Protein AF-A0AAU5XCA7-F1 (afdb_monomer_lite)

pLDDT: mean 89.49, std 16.54, range [36.84, 98.88]

Sequence (220 aa):
MSDSDRNVTPPAADDLDGYDDLEGFDADEFLQEWQEADRTAVELLREALPGVAGASAPQEALATASQRVRDRLTDWPYRHLAAAADWGRRLPADDETLWTQAAGALVSMHGESGLGSHEESSLMALQHADWAGAVIGLTRAGVGTRAWPEDLFDLADKCPEIEGSYEPDDREPIEFAFGLMVPIWEALGALDEHRRLTPLGHWGLPRALAWAWDGSLDEE

Foldseek 3Di:
DDDDDPPPDDDDPVVPPPPCPVVPPPPVVVVVVLLVQLVVLLVLLLVLCVVLAVDDAPVVLLVVLQVLLVVACVHPPSVLLCQLLVCPPHADPDSLRRLLSSLQSLLQSPGRSPDPPVLSVLSVVDDSLLLSQLLSQQLVVHFFAAQQLQSSNVSSQPRPSRDDHDDPVNSVSSSVNSVVNQVSCCSSVCADPRSTGHSNVSNRSSQSSSVSSVHGSHDD

Structure (mmCIF, N/CA/C/O backbone):
data_AF-A0AAU5XCA7-F1
#
_entry.id   AF-A0AAU5XCA7-F1
#
loop_
_atom_site.group_PDB
_atom_site.id
_atom_site.type_symbol
_atom_site.label_atom_id
_atom_site.label_alt_id
_atom_site.label_comp_id
_atom_site.label_asym_id
_atom_site.label_entity_id
_atom_site.label_seq_id
_atom_site.pdbx_PDB_ins_code
_atom_site.Cartn_x
_atom_site.Cartn_y
_atom_site.Cartn_z
_atom_site.occupancy
_a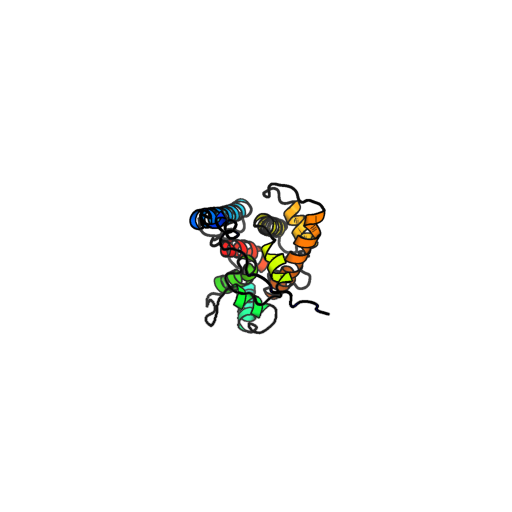tom_site.B_iso_or_equiv
_atom_site.auth_seq_id
_atom_site.auth_comp_id
_atom_site.auth_asym_id
_atom_site.auth_atom_id
_atom_site.pdbx_PDB_model_num
ATOM 1 N N . MET A 1 1 ? 29.625 -28.484 -59.987 1.00 41.12 1 MET A N 1
ATOM 2 C CA . MET A 1 1 ? 29.826 -27.093 -59.539 1.00 41.12 1 MET A CA 1
ATOM 3 C C . MET A 1 1 ? 29.243 -27.017 -58.146 1.00 41.12 1 MET A C 1
ATOM 5 O O . MET A 1 1 ? 28.066 -27.312 -57.994 1.00 41.12 1 MET A O 1
ATOM 9 N N . SER A 1 2 ? 30.122 -26.814 -57.168 1.00 37.88 2 SER A N 1
ATOM 10 C CA . SER A 1 2 ? 29.841 -26.749 -55.733 1.00 37.88 2 SER A CA 1
ATOM 11 C C . SER A 1 2 ? 29.069 -25.493 -55.344 1.00 37.88 2 SER A C 1
ATOM 13 O O . SER A 1 2 ? 29.279 -24.454 -55.958 1.00 37.88 2 SER A O 1
ATOM 15 N N . ASP A 1 3 ? 28.304 -25.598 -54.261 1.00 36.84 3 ASP A N 1
ATOM 16 C CA . ASP A 1 3 ? 28.248 -24.599 -53.185 1.00 36.84 3 ASP A CA 1
ATOM 17 C C . ASP A 1 3 ? 27.850 -25.369 -51.911 1.00 36.84 3 ASP A C 1
ATOM 19 O O . ASP A 1 3 ? 26.734 -25.863 -51.801 1.00 36.84 3 ASP A O 1
ATOM 23 N N . SER A 1 4 ? 28.833 -25.866 -51.159 1.00 40.00 4 SER A N 1
ATOM 24 C CA . SER A 1 4 ? 29.405 -25.218 -49.966 1.00 40.00 4 SER A CA 1
ATOM 25 C C . SER A 1 4 ? 28.443 -25.210 -48.779 1.00 40.00 4 SER A C 1
ATOM 27 O O . SER A 1 4 ? 27.777 -24.220 -48.480 1.00 40.00 4 SER A O 1
ATOM 29 N N . ASP A 1 5 ? 28.470 -26.343 -48.072 1.00 40.31 5 ASP A N 1
ATOM 30 C CA . ASP A 1 5 ? 28.254 -26.443 -46.633 1.00 40.31 5 ASP A CA 1
ATOM 31 C C . ASP A 1 5 ? 28.995 -25.308 -45.913 1.00 40.31 5 ASP A C 1
ATOM 33 O O . ASP A 1 5 ? 30.229 -25.260 -45.879 1.00 40.31 5 ASP A O 1
ATOM 37 N N . ARG A 1 6 ? 28.245 -24.378 -45.316 1.00 41.88 6 ARG A N 1
ATOM 38 C CA . ARG A 1 6 ? 28.801 -23.449 -44.332 1.00 41.88 6 ARG A CA 1
ATOM 39 C C . ARG A 1 6 ? 29.043 -24.219 -43.043 1.00 41.88 6 ARG A C 1
ATOM 41 O O . ARG A 1 6 ? 28.171 -24.336 -42.190 1.00 41.88 6 ARG A O 1
ATOM 48 N N . ASN A 1 7 ? 30.254 -24.747 -42.948 1.00 38.34 7 ASN A N 1
ATOM 49 C CA . ASN A 1 7 ? 30.875 -25.196 -41.717 1.00 38.34 7 ASN A CA 1
ATOM 50 C C . ASN A 1 7 ? 30.938 -23.994 -40.753 1.00 38.34 7 ASN A C 1
ATOM 52 O O . ASN A 1 7 ? 31.719 -23.068 -40.972 1.00 38.34 7 ASN A O 1
ATOM 56 N N . VAL A 1 8 ? 30.064 -23.959 -39.744 1.00 42.22 8 VAL A N 1
ATOM 57 C CA . VAL A 1 8 ? 30.163 -22.997 -38.640 1.00 42.22 8 VAL A CA 1
ATOM 58 C C . VAL A 1 8 ? 31.292 -23.492 -37.747 1.00 42.22 8 VAL A C 1
ATOM 60 O O . VAL A 1 8 ? 31.125 -24.434 -36.976 1.00 42.22 8 VAL A O 1
ATOM 63 N N . THR A 1 9 ? 32.470 -22.901 -37.914 1.00 41.03 9 THR A N 1
ATOM 64 C CA . THR A 1 9 ? 33.602 -23.100 -37.010 1.00 41.03 9 THR A CA 1
ATOM 65 C C . THR A 1 9 ? 33.174 -22.657 -35.606 1.00 41.03 9 THR A C 1
ATOM 67 O O . THR A 1 9 ? 32.689 -21.531 -35.476 1.00 41.03 9 THR A O 1
ATOM 70 N N . PRO A 1 10 ? 33.311 -23.494 -34.560 1.00 42.22 10 PRO A N 1
ATOM 71 C CA . PRO A 1 10 ? 33.144 -23.013 -33.194 1.00 42.22 10 PRO A CA 1
ATOM 72 C C . PRO A 1 10 ? 34.177 -21.905 -32.931 1.00 42.22 10 PRO A C 1
ATOM 74 O O . PRO A 1 10 ? 35.307 -22.025 -33.420 1.00 42.22 10 PRO A O 1
ATOM 77 N N . PRO A 1 11 ? 33.809 -20.822 -32.223 1.00 39.19 11 PRO A N 1
ATOM 78 C CA . PRO A 1 11 ? 34.736 -19.734 -31.943 1.00 39.19 11 PRO A CA 1
ATOM 79 C C . PRO A 1 11 ? 35.979 -20.273 -31.231 1.00 39.19 11 PRO A C 1
ATOM 81 O O . PRO A 1 11 ? 35.914 -21.240 -30.464 1.00 39.19 11 PRO A O 1
ATOM 84 N N . ALA A 1 12 ? 37.128 -19.685 -31.562 1.00 45.88 12 ALA A N 1
ATOM 85 C CA . ALA A 1 12 ? 38.386 -20.015 -30.918 1.00 45.88 12 ALA A CA 1
ATOM 86 C C . ALA A 1 12 ? 38.276 -19.718 -29.417 1.00 45.88 12 ALA A C 1
ATOM 88 O O . ALA A 1 12 ? 37.589 -18.787 -29.008 1.00 45.88 12 ALA A O 1
ATOM 89 N N . ALA A 1 13 ? 38.976 -20.505 -28.602 1.00 50.03 13 ALA A N 1
ATOM 90 C CA . ALA A 1 13 ? 38.964 -20.389 -27.144 1.00 50.03 13 ALA A CA 1
ATOM 91 C C . ALA A 1 13 ? 39.504 -19.044 -26.595 1.00 50.03 13 ALA A C 1
ATOM 93 O O . ALA A 1 13 ? 39.487 -18.864 -25.386 1.00 50.03 13 ALA A O 1
ATOM 94 N N . ASP A 1 14 ? 39.938 -18.124 -27.465 1.00 46.34 14 ASP A N 1
ATOM 95 C CA . ASP A 1 14 ? 40.416 -16.773 -27.129 1.00 46.34 14 ASP A CA 1
ATOM 96 C C . ASP A 1 14 ? 39.310 -15.692 -27.183 1.00 46.34 14 ASP A C 1
ATOM 98 O O . ASP A 1 14 ? 39.567 -14.550 -26.827 1.00 46.34 14 ASP A O 1
ATOM 102 N N . ASP A 1 15 ? 38.073 -16.014 -27.592 1.00 43.91 15 ASP A N 1
ATOM 103 C CA . ASP A 1 15 ? 36.943 -15.057 -27.598 1.00 43.91 15 ASP A CA 1
ATOM 104 C C . ASP A 1 15 ? 36.094 -15.115 -26.302 1.00 43.91 15 ASP A C 1
ATOM 106 O O . ASP A 1 15 ? 34.948 -14.662 -26.273 1.00 43.91 15 ASP A O 1
ATOM 110 N N . LEU A 1 16 ? 36.631 -15.694 -25.221 1.00 47.34 16 LEU A N 1
ATOM 111 C CA . LEU A 1 16 ? 35.978 -15.785 -23.905 1.00 47.34 16 LEU A CA 1
ATOM 112 C C . LEU A 1 16 ? 36.491 -14.747 -22.888 1.00 47.34 16 LEU A C 1
ATOM 114 O O . LEU A 1 16 ? 36.174 -14.857 -21.711 1.00 47.34 16 LEU A O 1
ATOM 118 N N . ASP A 1 17 ? 37.187 -13.699 -23.331 1.00 46.62 17 ASP A N 1
ATOM 119 C CA . ASP A 1 17 ? 37.675 -12.591 -22.481 1.00 46.62 17 ASP A CA 1
ATOM 120 C C . ASP A 1 17 ? 36.579 -11.555 -22.115 1.00 46.62 17 ASP A C 1
ATOM 122 O O . ASP A 1 17 ? 36.865 -10.424 -21.733 1.00 46.62 17 ASP A O 1
ATOM 126 N N . GLY A 1 18 ? 35.296 -11.908 -22.261 1.00 44.41 18 GLY A N 1
ATOM 127 C CA . GLY A 1 18 ? 34.151 -11.031 -21.960 1.00 44.41 18 GLY A CA 1
ATOM 128 C C . GLY A 1 18 ? 33.339 -11.425 -20.723 1.00 44.41 18 GLY A C 1
ATOM 129 O O . GLY A 1 18 ? 32.346 -10.769 -20.425 1.00 44.41 18 GLY A O 1
ATOM 130 N N . TYR A 1 19 ? 33.722 -12.503 -20.031 1.00 45.06 19 TYR A N 1
ATOM 131 C CA . TYR A 1 19 ? 33.029 -13.016 -18.839 1.00 45.06 19 TYR A CA 1
ATOM 132 C C . TYR A 1 19 ? 33.801 -12.772 -17.527 1.00 45.06 19 TYR A C 1
ATOM 134 O O . TYR A 1 19 ? 33.429 -13.334 -16.501 1.00 45.06 19 TYR A O 1
ATOM 142 N N . ASP A 1 20 ? 34.829 -11.917 -17.545 1.00 45.16 20 ASP A N 1
ATOM 143 C CA . ASP A 1 20 ? 35.603 -11.517 -16.353 1.00 45.16 20 ASP A CA 1
ATOM 144 C C . ASP A 1 20 ? 34.927 -10.404 -15.522 1.00 45.16 20 ASP A C 1
ATOM 146 O O . ASP A 1 20 ? 35.324 -10.149 -14.389 1.00 45.16 20 ASP A O 1
ATOM 150 N N . ASP A 1 21 ? 33.859 -9.768 -16.019 1.00 50.09 21 ASP A N 1
ATOM 151 C CA . ASP A 1 21 ? 33.165 -8.666 -15.316 1.00 50.09 21 ASP A CA 1
ATOM 152 C C . ASP A 1 21 ? 32.298 -9.124 -14.121 1.00 50.09 21 ASP A C 1
ATOM 154 O O . ASP A 1 21 ? 31.667 -8.310 -13.450 1.00 50.09 21 ASP A O 1
ATOM 158 N N . LEU A 1 22 ? 32.263 -10.429 -13.825 1.00 51.69 22 LEU A N 1
ATOM 159 C CA . LEU A 1 22 ? 31.603 -10.983 -12.635 1.00 51.69 22 LEU A CA 1
ATOM 160 C C . LEU A 1 22 ? 32.588 -11.338 -11.507 1.00 51.69 22 LEU A C 1
ATOM 162 O O . LEU A 1 22 ? 32.138 -11.689 -10.418 1.00 51.69 22 LEU A O 1
ATOM 166 N N . GLU A 1 23 ? 33.907 -11.211 -11.710 1.00 52.22 23 GLU A N 1
ATOM 167 C CA . GLU A 1 23 ? 34.913 -11.452 -10.654 1.00 52.22 23 GLU A CA 1
ATOM 168 C C . GLU A 1 23 ? 35.025 -10.296 -9.630 1.00 52.22 23 GLU A C 1
ATOM 170 O O . GLU A 1 23 ? 35.842 -10.356 -8.711 1.00 52.22 23 GLU A O 1
ATOM 175 N N . GLY A 1 24 ? 34.178 -9.263 -9.746 1.00 60.69 24 GLY A N 1
ATOM 176 C CA . GLY A 1 24 ? 34.133 -8.102 -8.846 1.00 60.69 24 GLY A CA 1
ATOM 177 C C . GLY A 1 24 ? 32.746 -7.717 -8.315 1.00 60.69 24 GLY A C 1
ATOM 178 O O . GLY A 1 24 ? 32.633 -6.668 -7.688 1.00 60.69 24 GLY A O 1
ATOM 179 N N . PHE A 1 25 ? 31.695 -8.513 -8.560 1.00 69.56 25 PHE A N 1
ATOM 180 C CA . PHE A 1 25 ? 30.376 -8.260 -7.962 1.00 69.56 25 PHE A CA 1
ATOM 181 C C . PHE A 1 25 ? 30.386 -8.696 -6.495 1.00 69.56 25 PHE A C 1
ATOM 183 O O . PHE A 1 25 ? 30.293 -9.889 -6.190 1.00 69.56 25 PHE A O 1
ATOM 190 N N . ASP A 1 26 ? 30.511 -7.729 -5.589 1.00 82.12 26 ASP A N 1
ATOM 191 C CA . ASP A 1 26 ? 30.357 -7.969 -4.159 1.00 82.12 26 ASP A CA 1
ATOM 192 C C . ASP A 1 26 ? 28.861 -8.042 -3.819 1.00 82.12 26 ASP A C 1
ATOM 194 O O . ASP A 1 26 ? 28.187 -7.044 -3.561 1.00 82.12 26 ASP A O 1
ATOM 198 N N . ALA A 1 27 ? 28.322 -9.260 -3.881 1.00 84.12 27 ALA A N 1
ATOM 199 C CA . ALA A 1 27 ? 26.924 -9.526 -3.561 1.00 84.12 27 ALA A CA 1
ATOM 200 C C . ALA A 1 27 ? 26.571 -9.152 -2.111 1.00 84.12 27 ALA A C 1
ATOM 202 O O . ALA A 1 27 ? 25.420 -8.804 -1.845 1.00 84.12 27 ALA A O 1
ATOM 203 N N . ASP A 1 28 ? 27.538 -9.219 -1.189 1.00 86.00 28 ASP A N 1
ATOM 204 C CA . ASP A 1 28 ? 27.322 -8.886 0.217 1.00 86.00 28 ASP A CA 1
ATOM 205 C C . ASP A 1 28 ? 27.250 -7.364 0.408 1.00 86.00 28 ASP A C 1
ATOM 207 O O . ASP A 1 28 ? 26.435 -6.897 1.204 1.00 86.00 28 ASP A O 1
ATOM 211 N N . GLU A 1 29 ? 28.065 -6.589 -0.318 1.00 87.25 29 GLU A N 1
ATOM 212 C CA . GLU A 1 29 ? 27.986 -5.119 -0.357 1.00 87.25 29 GLU A CA 1
ATOM 213 C C . GLU A 1 29 ? 26.665 -4.654 -0.984 1.00 87.25 29 GLU A C 1
ATOM 215 O O . GLU A 1 29 ? 25.942 -3.870 -0.372 1.00 87.25 29 GLU A O 1
ATOM 220 N N . PHE A 1 30 ? 26.281 -5.211 -2.138 1.00 84.25 30 PHE A N 1
ATOM 221 C CA . PHE A 1 30 ? 25.009 -4.884 -2.791 1.00 84.25 30 PHE A CA 1
ATOM 222 C C . PHE A 1 30 ? 23.796 -5.199 -1.900 1.00 84.25 30 PHE A C 1
ATOM 224 O O . PHE A 1 30 ? 22.869 -4.397 -1.789 1.00 84.25 30 PHE A O 1
ATOM 231 N N . LEU A 1 31 ? 23.804 -6.355 -1.224 1.00 86.69 31 LEU A N 1
ATOM 232 C CA . LEU A 1 31 ? 22.743 -6.718 -0.284 1.00 86.69 31 LEU A CA 1
ATOM 233 C C . LEU A 1 31 ? 22.694 -5.762 0.918 1.00 86.69 31 LEU A C 1
ATOM 235 O O . LEU A 1 31 ? 21.604 -5.433 1.381 1.00 86.69 31 LEU A O 1
ATOM 239 N N . GLN A 1 32 ? 23.847 -5.304 1.413 1.00 89.88 32 GLN A N 1
ATOM 240 C CA . GLN A 1 32 ? 23.912 -4.316 2.494 1.00 89.88 32 GLN A CA 1
ATOM 241 C C . GLN A 1 32 ? 23.360 -2.956 2.062 1.00 89.88 32 GLN A C 1
ATOM 243 O O . GLN A 1 32 ? 22.593 -2.364 2.815 1.00 89.88 32 GLN A O 1
ATOM 248 N N . GLU A 1 33 ? 23.699 -2.473 0.864 1.00 90.12 33 GLU A N 1
ATOM 249 C CA . GLU A 1 33 ? 23.142 -1.226 0.320 1.00 90.12 33 GLU A CA 1
ATOM 250 C C . GLU A 1 33 ? 21.621 -1.310 0.161 1.00 90.12 33 GLU A C 1
ATOM 252 O O . GLU A 1 33 ? 20.901 -0.369 0.498 1.00 90.12 33 GLU A O 1
ATOM 257 N N . TRP A 1 34 ? 21.121 -2.457 -0.298 1.00 87.50 34 TRP A N 1
ATOM 258 C CA . TRP A 1 34 ? 19.688 -2.691 -0.428 1.00 87.50 34 TRP A CA 1
ATOM 259 C C . TRP A 1 34 ? 18.975 -2.708 0.935 1.00 87.50 34 TRP A C 1
ATOM 261 O O . TRP A 1 34 ? 17.989 -1.998 1.120 1.00 87.50 34 TRP A O 1
ATOM 271 N N . GLN A 1 35 ? 19.523 -3.421 1.925 1.00 92.12 35 GLN A N 1
ATOM 272 C CA . GLN A 1 35 ? 18.998 -3.424 3.299 1.00 92.12 35 GLN A CA 1
ATOM 273 C C . GLN A 1 35 ? 19.069 -2.039 3.964 1.00 92.12 35 GLN A C 1
ATOM 275 O O . GLN A 1 35 ? 18.222 -1.696 4.790 1.00 92.12 35 GLN A O 1
ATOM 280 N N . GLU A 1 36 ? 20.074 -1.230 3.622 1.00 93.31 36 GLU A N 1
ATOM 281 C CA . GLU A 1 36 ? 20.169 0.157 4.078 1.00 93.31 36 GLU A CA 1
ATOM 282 C C . GLU A 1 36 ? 19.045 1.017 3.496 1.00 93.31 36 GLU A C 1
ATOM 284 O O . GLU A 1 36 ? 18.435 1.807 4.222 1.00 93.31 36 GLU A O 1
ATOM 289 N N . ALA A 1 37 ? 18.753 0.858 2.202 1.00 93.50 37 ALA A N 1
ATOM 290 C CA . ALA A 1 37 ? 17.659 1.557 1.538 1.00 93.50 37 ALA A CA 1
ATOM 291 C C . ALA A 1 37 ? 16.299 1.178 2.146 1.00 93.50 37 ALA A C 1
ATOM 293 O O . ALA A 1 37 ? 15.511 2.069 2.470 1.00 93.50 37 ALA A O 1
ATOM 294 N N . ASP A 1 38 ? 16.068 -0.115 2.389 1.00 95.56 38 ASP A N 1
ATOM 295 C CA . ASP A 1 38 ? 14.891 -0.623 3.101 1.00 95.56 38 ASP A CA 1
ATOM 296 C C . ASP A 1 38 ? 14.745 0.035 4.478 1.00 95.56 38 ASP A C 1
ATOM 298 O O . ASP A 1 38 ? 13.717 0.648 4.784 1.00 95.56 38 ASP A O 1
ATOM 302 N N . ARG A 1 39 ? 15.803 -0.009 5.300 1.00 96.00 39 ARG A N 1
ATOM 303 C CA . ARG A 1 39 ? 15.791 0.592 6.640 1.00 96.00 39 ARG A CA 1
ATOM 304 C C . ARG A 1 39 ? 15.524 2.096 6.589 1.00 96.00 39 ARG A C 1
ATOM 306 O O . ARG A 1 39 ? 14.706 2.591 7.365 1.00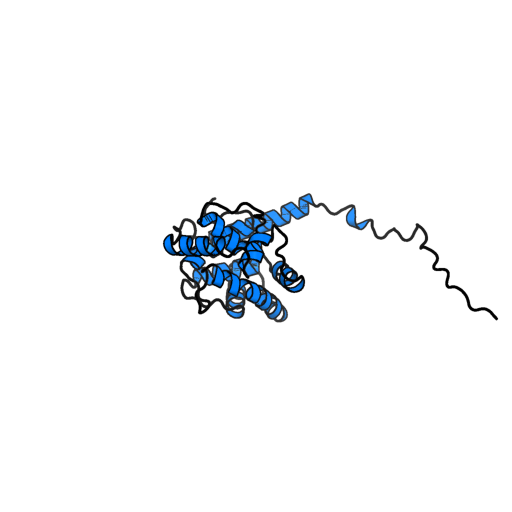 96.00 39 ARG A O 1
ATOM 313 N N . THR A 1 40 ? 16.156 2.805 5.658 1.00 95.38 40 THR A N 1
ATOM 314 C CA . THR A 1 40 ? 15.965 4.250 5.461 1.00 95.38 40 THR A CA 1
ATOM 315 C C . THR A 1 40 ? 14.516 4.565 5.078 1.00 95.38 40 THR A C 1
ATOM 317 O O . THR A 1 40 ? 13.926 5.512 5.599 1.00 95.38 40 THR A O 1
ATOM 320 N N . ALA A 1 41 ? 13.899 3.753 4.216 1.00 96.38 41 ALA A N 1
ATOM 321 C CA . ALA A 1 41 ? 12.501 3.921 3.830 1.00 96.38 41 ALA A CA 1
ATOM 322 C C . ALA A 1 41 ? 11.538 3.671 5.007 1.00 96.38 41 ALA A C 1
ATOM 324 O O . ALA A 1 41 ? 10.549 4.392 5.166 1.00 96.38 41 ALA A O 1
ATOM 325 N N . VAL A 1 42 ? 11.835 2.701 5.880 1.00 97.25 42 VAL A N 1
ATOM 326 C CA . VAL A 1 42 ? 11.061 2.461 7.112 1.00 97.25 42 VAL A CA 1
ATOM 327 C C . VAL A 1 42 ? 11.190 3.633 8.088 1.00 97.25 42 VAL A C 1
ATOM 329 O O . VAL A 1 42 ? 10.182 4.089 8.634 1.00 97.25 42 VAL A O 1
ATOM 332 N N . GLU A 1 43 ? 12.403 4.147 8.300 1.00 96.44 43 GLU A N 1
ATOM 333 C CA . GLU A 1 43 ? 12.647 5.326 9.141 1.00 96.44 43 GLU A CA 1
ATOM 334 C C . GLU A 1 43 ? 11.878 6.544 8.618 1.00 96.44 43 GLU A C 1
ATOM 336 O O . GLU A 1 43 ? 11.166 7.198 9.385 1.00 96.44 43 GLU A O 1
ATOM 341 N N . LEU A 1 44 ? 11.896 6.764 7.300 1.00 96.75 44 LEU A N 1
ATOM 342 C CA . LEU A 1 44 ? 11.123 7.815 6.645 1.00 96.75 44 LEU A CA 1
ATOM 343 C C . LEU A 1 44 ? 9.620 7.704 6.940 1.00 96.75 44 LEU A C 1
ATOM 345 O O . LEU A 1 44 ? 8.981 8.703 7.274 1.00 96.75 44 LEU A O 1
ATOM 349 N N . LEU A 1 45 ? 9.040 6.499 6.862 1.00 97.06 45 LEU A N 1
ATOM 350 C CA . LEU A 1 45 ? 7.627 6.287 7.197 1.00 97.06 45 LEU A CA 1
ATOM 351 C C . LEU A 1 45 ? 7.321 6.663 8.653 1.00 97.06 45 LEU A C 1
ATOM 353 O O . LEU A 1 45 ? 6.301 7.309 8.915 1.00 97.06 45 LEU A O 1
ATOM 357 N N . ARG A 1 46 ? 8.188 6.277 9.598 1.00 95.81 46 ARG A N 1
ATOM 358 C CA . ARG A 1 46 ? 8.014 6.575 11.031 1.00 95.81 46 ARG A CA 1
ATOM 359 C C . ARG A 1 46 ? 8.080 8.078 11.299 1.00 95.81 46 ARG A C 1
ATOM 361 O O . ARG A 1 46 ? 7.211 8.615 11.988 1.00 95.81 46 ARG A O 1
ATOM 368 N N . GLU A 1 47 ? 9.064 8.763 10.719 1.00 95.94 47 GLU A N 1
ATOM 369 C CA . GLU A 1 47 ? 9.232 10.213 10.857 1.00 95.94 47 GLU A CA 1
ATOM 370 C C . GLU A 1 47 ? 8.082 10.993 10.210 1.00 95.94 47 GLU A C 1
ATOM 372 O O . GLU A 1 47 ? 7.589 11.977 10.769 1.00 95.94 47 GLU A O 1
ATOM 377 N N . ALA A 1 48 ? 7.611 10.536 9.048 1.00 97.00 48 ALA A N 1
ATOM 378 C CA . ALA A 1 48 ? 6.561 11.205 8.298 1.00 97.00 48 ALA A CA 1
ATOM 379 C C . ALA A 1 48 ? 5.160 11.018 8.907 1.00 97.00 48 ALA A C 1
ATOM 381 O O . ALA A 1 48 ? 4.293 11.884 8.708 1.00 97.00 48 ALA A O 1
ATOM 382 N N . LEU A 1 49 ? 4.921 9.910 9.623 1.00 96.44 49 LEU A N 1
ATOM 383 C CA . LEU A 1 49 ? 3.602 9.485 10.115 1.00 96.44 49 LEU A CA 1
ATOM 384 C C . LEU A 1 49 ? 3.563 9.172 11.631 1.00 96.44 49 LEU A C 1
ATOM 386 O O . LEU A 1 49 ? 2.988 8.153 12.037 1.00 96.44 49 LEU A O 1
ATOM 390 N N . PRO A 1 50 ? 4.042 10.066 12.518 1.00 93.69 50 PRO A N 1
ATOM 391 C CA . PRO A 1 50 ? 4.124 9.793 13.957 1.00 93.69 50 PRO A CA 1
ATOM 392 C C . PRO A 1 50 ? 2.753 9.594 14.623 1.00 93.69 50 PRO A C 1
ATOM 394 O O . PRO A 1 50 ? 2.654 8.988 15.682 1.00 93.69 50 PRO A O 1
ATOM 397 N N . GLY A 1 51 ? 1.673 10.105 14.017 1.00 90.00 51 GLY A N 1
ATOM 398 C CA . GLY A 1 51 ? 0.304 9.922 14.514 1.00 90.00 51 GLY A CA 1
ATOM 399 C C . GLY A 1 51 ? -0.322 8.564 14.178 1.00 90.00 51 GLY A C 1
ATOM 400 O O . GLY A 1 51 ? -1.393 8.252 14.696 1.00 90.00 51 GLY A O 1
ATOM 401 N N . VAL A 1 52 ? 0.308 7.781 13.296 1.00 92.12 52 VAL A N 1
ATOM 402 C CA . VAL A 1 52 ? -0.168 6.453 12.871 1.00 92.12 52 VAL A CA 1
ATOM 403 C C . VAL A 1 52 ? 0.677 5.334 13.477 1.00 92.12 52 VAL A C 1
ATOM 405 O O . VAL A 1 52 ? 0.145 4.246 13.730 1.00 92.12 52 VAL A O 1
ATOM 408 N N . ALA A 1 53 ? 1.952 5.603 13.768 1.00 88.81 53 ALA A N 1
ATOM 409 C CA . ALA A 1 53 ? 2.787 4.732 14.590 1.00 88.81 53 ALA A CA 1
ATOM 410 C C . ALA A 1 53 ? 2.142 4.526 15.977 1.00 88.81 53 ALA A C 1
ATOM 412 O O . ALA A 1 53 ? 1.661 5.467 16.611 1.00 88.81 53 ALA A O 1
ATOM 413 N N . GLY A 1 54 ? 2.043 3.274 16.418 1.00 87.50 54 GLY A N 1
ATOM 414 C CA . GLY A 1 54 ? 1.400 2.874 17.674 1.00 87.50 54 GLY A CA 1
ATOM 415 C C . GLY A 1 54 ? -0.132 2.988 17.708 1.00 87.50 54 GLY A C 1
ATOM 416 O O . GLY A 1 54 ? -0.745 2.690 18.737 1.00 87.50 54 GLY A O 1
ATOM 417 N N . ALA A 1 55 ? -0.786 3.410 16.619 1.00 92.69 55 ALA A N 1
ATOM 418 C CA . ALA A 1 55 ? -2.244 3.460 16.550 1.00 92.69 55 ALA A CA 1
ATOM 419 C C . ALA A 1 55 ? -2.862 2.050 16.580 1.00 92.69 55 ALA A C 1
ATOM 421 O O . ALA A 1 55 ? -2.419 1.136 15.886 1.00 92.69 55 ALA A O 1
ATOM 422 N N . SER A 1 56 ? -3.938 1.880 17.349 1.00 93.69 56 SER A N 1
ATOM 423 C CA . SER A 1 56 ? -4.651 0.601 17.423 1.00 93.69 56 SER A CA 1
ATOM 424 C C . SER A 1 56 ? -5.370 0.268 16.114 1.00 93.69 56 SER A C 1
ATOM 426 O O . SER A 1 56 ? -6.012 1.135 15.515 1.00 93.69 56 SER A O 1
ATOM 428 N N . ALA A 1 57 ? -5.328 -1.006 15.717 1.00 95.69 57 ALA A N 1
ATOM 429 C CA . ALA A 1 57 ? -6.000 -1.475 14.513 1.00 95.69 57 ALA A CA 1
ATOM 430 C C . ALA A 1 57 ? -7.532 -1.326 14.601 1.00 95.69 57 ALA A C 1
ATOM 432 O O . ALA A 1 57 ? -8.120 -1.543 15.670 1.00 95.69 57 ALA A O 1
ATOM 433 N N . PRO A 1 58 ? -8.223 -1.030 13.483 1.00 97.31 58 PRO A N 1
ATOM 434 C CA . PRO A 1 58 ? -9.680 -1.086 13.413 1.00 97.31 58 PRO A CA 1
ATOM 435 C C . PRO A 1 58 ? -10.157 -2.550 13.393 1.00 97.31 58 PRO A C 1
ATOM 437 O O . PRO A 1 58 ? -10.441 -3.115 12.338 1.00 97.31 58 PRO A O 1
ATOM 440 N N . GLN A 1 59 ? -10.252 -3.151 14.584 1.00 97.56 59 GLN A N 1
ATOM 441 C CA . GLN A 1 59 ? -10.408 -4.597 14.816 1.00 97.56 59 GLN A CA 1
ATOM 442 C C . GLN A 1 59 ? -11.530 -5.269 14.005 1.00 97.56 59 GLN A C 1
ATOM 444 O O . GLN A 1 59 ? -11.323 -6.334 13.434 1.00 97.56 59 GLN A O 1
ATOM 449 N N . GLU A 1 60 ? -12.714 -4.657 13.904 1.00 97.62 60 GLU A N 1
ATOM 450 C CA . GLU A 1 60 ? -13.839 -5.246 13.155 1.00 97.62 60 GLU A CA 1
ATOM 451 C C . GLU A 1 60 ? -13.574 -5.294 11.641 1.00 97.62 60 GLU A C 1
ATOM 453 O O . GLU A 1 60 ? -13.835 -6.305 10.980 1.00 97.62 60 GLU A O 1
ATOM 458 N N . ALA A 1 61 ? -13.024 -4.208 11.090 1.00 98.12 61 ALA A N 1
ATOM 459 C CA . ALA A 1 61 ? -12.677 -4.127 9.676 1.00 98.12 61 ALA A CA 1
ATOM 460 C C . ALA A 1 61 ? -11.524 -5.080 9.343 1.00 98.12 61 ALA A C 1
ATOM 462 O O . ALA A 1 61 ? -11.589 -5.786 8.335 1.00 98.12 61 ALA A O 1
ATOM 463 N N . LEU A 1 62 ? -10.517 -5.140 10.219 1.00 98.62 62 LEU A N 1
ATOM 464 C CA . LEU A 1 62 ? -9.385 -6.049 10.102 1.00 98.62 62 LEU A CA 1
ATOM 465 C C . LEU A 1 62 ? -9.842 -7.512 10.102 1.00 98.62 62 LEU A C 1
ATOM 467 O O . LEU A 1 62 ? -9.559 -8.228 9.148 1.00 98.62 62 LEU A O 1
ATOM 471 N N . ALA A 1 63 ? -10.619 -7.935 11.104 1.00 98.31 63 ALA A N 1
ATOM 472 C CA . ALA A 1 63 ? -11.121 -9.307 11.189 1.00 98.31 63 ALA A CA 1
ATOM 473 C C . ALA A 1 63 ? -11.941 -9.694 9.946 1.00 98.31 63 ALA A C 1
ATOM 475 O O . ALA A 1 63 ? -11.789 -10.784 9.393 1.00 98.31 63 ALA A O 1
ATOM 476 N N . THR A 1 64 ? -12.774 -8.772 9.451 1.00 98.25 64 THR A N 1
ATOM 477 C CA . THR A 1 64 ? -13.568 -8.979 8.231 1.00 98.25 64 THR A CA 1
ATOM 478 C C . THR A 1 64 ? -12.687 -9.145 6.990 1.00 98.25 64 THR A C 1
ATOM 480 O O . THR A 1 64 ? -12.930 -10.035 6.169 1.00 98.25 64 THR A O 1
ATOM 483 N N . ALA A 1 65 ? -11.668 -8.299 6.829 1.00 98.12 65 ALA A N 1
ATOM 484 C CA . ALA A 1 65 ? -10.738 -8.372 5.707 1.00 98.12 65 ALA A CA 1
ATOM 485 C C . ALA A 1 65 ? -9.875 -9.642 5.764 1.00 98.12 65 ALA A C 1
ATOM 487 O O . ALA A 1 65 ? -9.765 -10.353 4.765 1.00 98.12 65 ALA A O 1
ATOM 488 N N . SER A 1 66 ? -9.339 -9.979 6.935 1.00 98.31 66 SER A N 1
ATOM 489 C CA . SER A 1 66 ? -8.524 -11.174 7.163 1.00 98.31 66 SER A CA 1
ATOM 490 C C . SER A 1 66 ? -9.314 -12.459 6.923 1.00 98.31 66 SER A C 1
ATOM 492 O O . SER A 1 66 ? -8.828 -13.369 6.249 1.00 98.31 66 SER A O 1
ATOM 494 N N . GLN A 1 67 ? -10.572 -12.524 7.370 1.00 97.62 67 GLN A N 1
ATOM 495 C CA . GLN A 1 67 ? -11.452 -13.649 7.051 1.00 97.62 67 GLN A CA 1
ATOM 496 C C . GLN A 1 67 ? -11.670 -13.784 5.536 1.00 97.62 67 GLN A C 1
ATOM 498 O O . GLN A 1 67 ? -11.564 -14.882 4.991 1.00 97.62 67 GLN A O 1
ATOM 503 N N . ARG A 1 68 ? -11.880 -12.666 4.828 1.00 96.75 68 ARG A N 1
ATOM 504 C CA . ARG A 1 68 ? -12.029 -12.661 3.365 1.00 96.75 68 ARG A CA 1
ATOM 505 C C . ARG A 1 68 ? -10.782 -13.180 2.649 1.00 96.75 68 ARG A C 1
ATOM 507 O O . ARG A 1 68 ? -10.929 -13.936 1.694 1.00 96.75 68 ARG A O 1
ATOM 514 N N . VAL A 1 69 ? -9.583 -12.804 3.103 1.00 96.38 69 VAL A N 1
ATOM 515 C CA . VAL A 1 69 ? -8.320 -13.333 2.560 1.00 96.38 69 VAL A CA 1
ATOM 516 C C . VAL A 1 69 ? -8.286 -14.852 2.710 1.00 96.38 69 VAL A C 1
ATOM 518 O O . VAL A 1 69 ? -8.080 -15.549 1.719 1.00 96.38 69 VAL A O 1
ATOM 521 N N . ARG A 1 70 ? -8.566 -15.376 3.913 1.00 95.69 70 ARG A N 1
ATOM 522 C CA . ARG A 1 70 ? -8.561 -16.826 4.186 1.00 95.69 70 ARG A CA 1
ATOM 523 C C . ARG A 1 70 ? -9.564 -17.596 3.330 1.00 95.69 70 ARG A C 1
ATOM 525 O O . ARG A 1 70 ? -9.236 -18.670 2.832 1.00 95.69 70 ARG A O 1
ATOM 532 N N . ASP A 1 71 ? -10.756 -17.044 3.133 1.00 96.12 71 ASP A N 1
ATOM 533 C CA . ASP A 1 71 ? -11.831 -17.713 2.395 1.00 96.12 71 ASP A CA 1
ATOM 534 C C . ASP A 1 71 ? -11.615 -17.714 0.876 1.00 96.12 71 ASP A C 1
ATOM 536 O O . ASP A 1 71 ? -12.226 -18.515 0.167 1.00 96.12 71 ASP A O 1
ATOM 540 N N . ARG A 1 72 ? -10.767 -16.816 0.359 1.00 95.62 72 ARG A N 1
ATOM 541 C CA . ARG A 1 72 ? -10.663 -16.534 -1.080 1.00 95.62 72 ARG A CA 1
ATOM 542 C C . ARG A 1 72 ? -9.263 -16.700 -1.656 1.00 95.62 72 ARG A C 1
ATOM 544 O O . ARG A 1 72 ? -9.010 -16.212 -2.750 1.00 95.62 72 ARG A O 1
ATOM 551 N N . LEU A 1 73 ? -8.370 -17.423 -0.980 1.00 91.19 73 LEU A N 1
ATOM 552 C CA . LEU A 1 73 ? -6.960 -17.584 -1.380 1.00 91.19 73 LEU A CA 1
ATOM 553 C C . LEU A 1 73 ? -6.733 -18.077 -2.813 1.00 91.19 73 LEU A C 1
ATOM 555 O O . LEU A 1 73 ? -5.666 -17.855 -3.367 1.00 91.19 73 LEU A O 1
ATOM 559 N N . THR A 1 74 ? -7.696 -18.765 -3.422 1.00 90.94 74 THR A N 1
ATOM 560 C CA . THR A 1 74 ? -7.584 -19.246 -4.808 1.00 90.94 74 THR A CA 1
ATOM 561 C C . THR A 1 74 ? -8.085 -18.242 -5.845 1.00 90.94 74 THR A C 1
ATOM 563 O O . THR A 1 74 ? -7.812 -18.396 -7.038 1.00 90.94 74 THR A O 1
ATOM 566 N N . ASP A 1 75 ? -8.830 -17.228 -5.411 1.00 94.81 75 ASP A N 1
ATOM 567 C CA . ASP A 1 75 ? -9.422 -16.220 -6.278 1.00 94.81 75 ASP A CA 1
ATOM 568 C C . ASP A 1 75 ? -8.399 -15.134 -6.613 1.00 94.81 75 ASP A C 1
ATOM 570 O O . ASP A 1 75 ? -7.458 -14.862 -5.865 1.00 94.81 75 ASP A O 1
ATOM 574 N N . TRP A 1 76 ? -8.618 -14.448 -7.731 1.00 91.62 76 TRP A N 1
ATOM 575 C CA . TRP A 1 76 ? -7.972 -13.159 -7.944 1.00 91.62 76 TRP A CA 1
ATOM 576 C C . TRP A 1 76 ? -8.605 -12.098 -7.010 1.00 91.62 76 TRP A C 1
ATOM 578 O O . TRP A 1 76 ? -9.833 -12.096 -6.867 1.00 91.62 76 TRP A O 1
ATOM 588 N N . PRO A 1 77 ? -7.820 -11.195 -6.389 1.00 94.06 77 PRO A N 1
ATOM 589 C CA . PRO A 1 77 ? -6.356 -11.101 -6.456 1.00 94.06 77 PRO A CA 1
ATOM 590 C C . PRO A 1 77 ? -5.601 -11.942 -5.406 1.00 94.06 77 PRO A C 1
ATOM 592 O O . PRO A 1 77 ? -4.387 -12.083 -5.512 1.00 94.06 77 PRO A O 1
ATOM 595 N N . TYR A 1 78 ? -6.284 -12.524 -4.415 1.00 94.81 78 TYR A N 1
ATOM 596 C CA . TYR A 1 78 ? -5.678 -13.165 -3.234 1.00 94.81 78 TYR A CA 1
ATOM 597 C C . TYR A 1 78 ? -4.656 -14.266 -3.539 1.00 94.81 78 TYR A C 1
ATOM 599 O O . TYR A 1 78 ? -3.686 -14.404 -2.797 1.00 94.81 78 TYR A O 1
ATOM 607 N N . ARG A 1 79 ? -4.826 -15.013 -4.635 1.00 94.50 79 ARG A N 1
ATOM 608 C CA . ARG A 1 79 ? -3.853 -16.034 -5.056 1.00 94.50 79 ARG A CA 1
ATOM 609 C C . ARG A 1 79 ? -2.465 -15.460 -5.337 1.00 94.50 79 ARG A C 1
ATOM 611 O O . ARG A 1 79 ? -1.479 -16.120 -5.040 1.00 94.50 79 ARG A O 1
ATOM 618 N N . HIS A 1 80 ? -2.399 -14.244 -5.886 1.00 94.94 80 HIS A N 1
ATOM 619 C CA . HIS A 1 80 ? -1.137 -13.577 -6.200 1.00 94.94 80 HIS A CA 1
ATOM 620 C C . HIS A 1 80 ? -0.477 -13.054 -4.926 1.00 94.94 80 HIS A C 1
ATOM 622 O O . HIS A 1 80 ? 0.731 -13.160 -4.780 1.00 94.94 80 HIS A O 1
ATOM 628 N N . LEU A 1 81 ? -1.277 -12.589 -3.960 1.00 94.62 81 LEU A N 1
ATOM 629 C CA . LEU A 1 81 ? -0.780 -12.160 -2.649 1.00 94.62 81 LEU A CA 1
ATOM 630 C C . LEU A 1 81 ? -0.206 -13.332 -1.858 1.00 94.62 81 LEU A C 1
ATOM 632 O O . LEU A 1 81 ? 0.878 -13.224 -1.304 1.00 94.62 81 LEU A O 1
ATOM 636 N N . ALA A 1 82 ? -0.913 -14.464 -1.835 1.00 93.62 82 ALA A N 1
ATOM 637 C CA . ALA A 1 82 ? -0.455 -15.654 -1.129 1.00 93.62 82 ALA A CA 1
ATOM 638 C C . ALA A 1 82 ? 0.839 -16.227 -1.725 1.00 93.62 82 ALA A C 1
ATOM 640 O O . ALA A 1 82 ? 1.669 -16.750 -0.982 1.00 93.62 82 ALA A O 1
ATOM 641 N N . ALA A 1 83 ? 0.993 -16.133 -3.050 1.00 94.50 83 ALA A N 1
ATOM 642 C CA . ALA A 1 83 ? 2.198 -16.554 -3.752 1.00 94.50 83 ALA A CA 1
ATOM 643 C C . ALA A 1 83 ? 3.362 -15.574 -3.514 1.00 94.50 83 ALA A C 1
ATOM 645 O O . ALA A 1 83 ? 4.434 -15.998 -3.098 1.00 94.50 83 ALA A O 1
ATOM 646 N N . ALA A 1 84 ? 3.122 -14.266 -3.657 1.00 95.38 84 ALA A N 1
ATOM 647 C CA . ALA A 1 84 ? 4.130 -13.229 -3.442 1.00 95.38 84 ALA A CA 1
ATOM 648 C C . ALA A 1 84 ? 4.595 -13.116 -1.978 1.00 95.38 84 ALA A C 1
ATOM 650 O O . ALA A 1 84 ? 5.759 -12.829 -1.727 1.00 95.38 84 ALA A O 1
ATOM 651 N N . ALA A 1 85 ? 3.718 -13.393 -1.008 1.00 93.88 85 ALA A N 1
ATOM 652 C CA . ALA A 1 85 ? 4.067 -13.453 0.415 1.00 93.88 85 ALA A CA 1
ATOM 653 C C . ALA A 1 85 ? 4.734 -14.779 0.838 1.00 93.88 85 ALA A C 1
ATOM 655 O O . ALA A 1 85 ? 5.038 -14.952 2.017 1.00 93.88 85 ALA A O 1
ATOM 656 N N . ASP A 1 86 ? 4.899 -15.730 -0.088 1.00 94.25 86 ASP A N 1
ATOM 657 C CA . ASP A 1 86 ? 5.468 -17.068 0.131 1.00 94.25 86 ASP A CA 1
ATOM 658 C C . ASP A 1 86 ? 4.861 -17.844 1.324 1.00 94.25 86 ASP A C 1
ATOM 660 O O . ASP A 1 86 ? 5.527 -18.548 2.085 1.00 94.25 86 ASP A O 1
ATOM 664 N N . TRP A 1 87 ? 3.539 -17.762 1.519 1.00 92.44 87 TRP A N 1
ATOM 665 C CA . TRP A 1 87 ? 2.884 -18.478 2.629 1.00 92.44 87 TRP A CA 1
ATOM 666 C C . TRP A 1 87 ? 2.850 -20.002 2.446 1.00 92.44 87 TRP A C 1
ATOM 668 O O . TRP A 1 87 ? 2.613 -20.763 3.397 1.00 92.44 87 TRP A O 1
ATOM 678 N N . GLY A 1 88 ? 3.023 -20.481 1.213 1.00 84.69 88 GLY A N 1
ATOM 679 C CA . GLY A 1 88 ? 2.899 -21.890 0.862 1.00 84.69 88 GLY A CA 1
ATOM 680 C C . GLY A 1 88 ? 1.589 -22.503 1.380 1.00 84.69 88 GLY A C 1
ATOM 681 O O . GLY A 1 88 ? 0.500 -22.195 0.904 1.00 84.69 88 GLY A O 1
ATOM 682 N N . ARG A 1 89 ? 1.685 -23.413 2.363 1.00 79.56 89 ARG A N 1
ATOM 683 C CA . ARG A 1 89 ? 0.520 -24.093 2.975 1.00 79.56 89 ARG A CA 1
ATOM 684 C C . ARG A 1 89 ? 0.094 -23.537 4.336 1.00 79.56 89 ARG A C 1
ATOM 686 O O . ARG A 1 89 ? -0.878 -24.044 4.897 1.00 79.56 89 ARG A O 1
ATOM 693 N N . ARG A 1 90 ? 0.832 -22.589 4.919 1.00 87.75 90 ARG A N 1
ATOM 694 C CA . ARG A 1 90 ? 0.583 -22.096 6.282 1.00 87.75 90 ARG A CA 1
ATOM 695 C C . ARG A 1 90 ? 0.451 -20.584 6.280 1.00 87.75 90 ARG A C 1
ATOM 697 O O . ARG A 1 90 ? 1.439 -19.874 6.196 1.00 87.75 90 ARG A O 1
ATOM 704 N N . LEU A 1 91 ? -0.783 -20.127 6.444 1.00 92.69 91 LEU A N 1
ATOM 705 C CA . LEU A 1 91 ? -1.079 -18.711 6.604 1.00 92.69 91 LEU A CA 1
ATOM 706 C C . LEU A 1 91 ? -0.753 -18.230 8.019 1.00 92.69 91 LEU A C 1
ATOM 708 O O . LEU A 1 91 ? -0.888 -19.012 8.972 1.00 92.69 91 LEU A O 1
ATOM 712 N N . PRO A 1 92 ? -0.428 -16.938 8.176 1.00 94.94 92 PRO A N 1
ATOM 713 C CA . PRO A 1 92 ? -0.454 -16.289 9.474 1.00 94.94 92 PRO A CA 1
ATOM 714 C C . PRO A 1 92 ? -1.809 -16.492 10.174 1.00 94.94 92 PRO A C 1
ATOM 716 O O . PRO A 1 92 ? -2.886 -16.280 9.605 1.00 94.94 92 PRO A O 1
ATOM 719 N N . ALA A 1 93 ? -1.751 -16.957 11.424 1.00 93.38 93 ALA A N 1
ATOM 720 C CA . ALA A 1 93 ? -2.939 -17.165 12.251 1.00 93.38 93 ALA A CA 1
ATOM 721 C C . ALA A 1 93 ? -3.481 -15.842 12.807 1.00 93.38 93 ALA A C 1
ATOM 723 O O . ALA A 1 93 ? -4.688 -15.707 12.981 1.00 93.38 93 ALA A O 1
ATOM 724 N N . ASP A 1 94 ? -2.584 -14.893 13.064 1.00 95.94 94 ASP A N 1
ATOM 725 C CA . ASP A 1 94 ? -2.896 -13.552 13.537 1.00 95.94 94 ASP A CA 1
ATOM 726 C C . ASP A 1 94 ? -3.423 -12.666 12.396 1.00 95.94 94 ASP A C 1
ATOM 728 O O . ASP A 1 94 ? -2.905 -12.710 11.277 1.00 95.94 94 ASP A O 1
ATOM 732 N N . ASP A 1 95 ? -4.472 -11.890 12.674 1.00 98.06 95 ASP A N 1
ATOM 733 C CA . ASP A 1 95 ? -5.152 -11.075 11.666 1.00 98.06 95 ASP A CA 1
ATOM 734 C C . ASP A 1 95 ? -4.323 -9.866 11.236 1.00 98.06 95 ASP A C 1
ATOM 736 O O . ASP A 1 95 ? -4.330 -9.546 10.047 1.00 98.06 95 ASP A O 1
ATOM 740 N N . GLU A 1 96 ? -3.607 -9.221 12.162 1.00 97.00 96 GLU A N 1
ATOM 741 C CA . GLU A 1 96 ? -2.751 -8.067 11.855 1.00 97.00 96 GLU A CA 1
ATOM 742 C C . GLU A 1 96 ? -1.597 -8.496 10.949 1.00 97.00 96 GLU A C 1
ATOM 744 O O . GLU A 1 96 ? -1.379 -7.899 9.892 1.00 97.00 96 GLU A O 1
ATOM 749 N N . THR A 1 97 ? -0.930 -9.593 11.306 1.00 96.88 97 THR A N 1
ATOM 750 C CA . THR A 1 97 ? 0.140 -10.197 10.509 1.00 96.88 97 THR A CA 1
ATOM 751 C C . THR A 1 97 ? -0.378 -10.620 9.137 1.00 96.88 97 THR A C 1
ATOM 753 O O . THR A 1 97 ? 0.208 -10.252 8.124 1.00 96.88 97 THR A O 1
ATOM 756 N N . LEU A 1 98 ? -1.497 -11.356 9.070 1.00 98.06 98 LEU A N 1
ATOM 757 C CA . LEU A 1 98 ? -2.057 -11.814 7.795 1.00 98.06 98 LEU A CA 1
ATOM 758 C C . LEU A 1 98 ? -2.348 -10.641 6.858 1.00 98.06 98 LEU A C 1
ATOM 760 O O . LEU A 1 98 ? -1.980 -10.681 5.685 1.00 98.06 98 LEU A O 1
ATOM 764 N N . TRP A 1 99 ? -3.027 -9.617 7.369 1.00 98.38 99 TRP A N 1
ATOM 765 C CA . TRP A 1 99 ? -3.450 -8.484 6.561 1.00 98.38 99 TRP A CA 1
ATOM 766 C C . TRP A 1 99 ? -2.260 -7.634 6.106 1.00 98.38 99 TRP A C 1
ATOM 768 O O . TRP A 1 99 ? -2.188 -7.278 4.931 1.00 98.38 99 TRP A O 1
ATOM 778 N N . THR A 1 100 ? -1.310 -7.361 7.005 1.00 98.06 100 THR A N 1
ATOM 779 C CA . THR A 1 100 ? -0.115 -6.551 6.711 1.00 98.06 100 THR A CA 1
ATOM 780 C C . THR A 1 100 ? 0.726 -7.205 5.622 1.00 98.06 100 THR A C 1
ATOM 782 O O . THR A 1 100 ? 1.049 -6.564 4.623 1.00 98.06 100 THR A O 1
ATOM 785 N N . GLN A 1 101 ? 0.979 -8.510 5.760 1.00 97.69 101 GLN A N 1
ATOM 786 C CA . GLN A 1 101 ? 1.697 -9.284 4.752 1.00 97.69 101 GLN A CA 1
ATOM 787 C C . GLN A 1 101 ? 0.940 -9.316 3.420 1.00 97.69 101 GLN A C 1
ATOM 789 O O . GLN A 1 101 ? 1.536 -9.111 2.371 1.00 97.69 101 GLN A O 1
ATOM 794 N N . ALA A 1 102 ? -0.387 -9.498 3.436 1.00 97.75 102 ALA A N 1
ATOM 795 C CA . ALA A 1 102 ? -1.192 -9.487 2.213 1.00 97.75 102 ALA A CA 1
ATOM 796 C C . ALA A 1 102 ? -1.118 -8.144 1.468 1.00 97.75 102 ALA A C 1
ATOM 798 O O . ALA A 1 102 ? -1.039 -8.123 0.241 1.00 97.75 102 ALA A O 1
ATOM 799 N N . ALA A 1 103 ? -1.179 -7.031 2.203 1.00 98.19 103 ALA A N 1
ATOM 800 C CA . ALA A 1 103 ? -1.205 -5.683 1.641 1.00 98.19 103 ALA A CA 1
ATOM 801 C C . ALA A 1 103 ? 0.149 -5.235 1.075 1.00 98.19 103 ALA A C 1
ATOM 803 O O . ALA A 1 103 ? 0.164 -4.432 0.139 1.00 98.19 103 ALA A O 1
ATOM 804 N N . GLY A 1 104 ? 1.252 -5.759 1.621 1.00 97.56 104 GLY A N 1
ATOM 805 C CA . GLY A 1 104 ? 2.618 -5.485 1.171 1.00 97.56 104 GLY A CA 1
ATOM 806 C C . GLY A 1 104 ? 3.201 -6.547 0.234 1.00 97.56 104 GLY A C 1
ATOM 807 O O . GLY A 1 104 ? 4.288 -6.346 -0.290 1.00 97.56 104 GLY A O 1
ATOM 808 N N . ALA A 1 105 ? 2.517 -7.675 0.007 1.00 97.06 105 ALA A N 1
ATOM 809 C CA . ALA A 1 105 ? 3.097 -8.854 -0.653 1.00 97.06 105 ALA A CA 1
ATOM 810 C C . ALA A 1 105 ? 3.699 -8.564 -2.035 1.00 97.06 105 ALA A C 1
ATOM 812 O O . ALA A 1 105 ? 4.736 -9.110 -2.387 1.00 97.06 105 ALA A O 1
ATOM 813 N N . LEU A 1 106 ? 3.043 -7.711 -2.823 1.00 96.44 106 LEU A N 1
ATOM 814 C CA . LEU A 1 106 ? 3.513 -7.329 -4.158 1.00 96.44 106 LEU A CA 1
ATOM 815 C C . LEU A 1 106 ? 4.506 -6.166 -4.160 1.00 96.44 106 LEU A C 1
ATOM 817 O O . LEU A 1 106 ? 5.044 -5.841 -5.213 1.00 96.44 106 LEU A O 1
ATOM 821 N N . VAL A 1 107 ? 4.732 -5.550 -3.001 1.00 96.19 107 VAL A N 1
ATOM 822 C CA . VAL A 1 107 ? 5.812 -4.583 -2.802 1.00 96.19 107 VAL A CA 1
ATOM 823 C C . VAL A 1 107 ? 7.110 -5.336 -2.518 1.00 96.19 107 VAL A C 1
ATOM 825 O O . VAL A 1 107 ? 8.115 -5.043 -3.150 1.00 96.19 107 VAL A O 1
ATOM 828 N N . SER A 1 108 ? 7.083 -6.339 -1.629 1.00 91.94 108 SER A N 1
ATOM 829 C CA . SER A 1 108 ? 8.284 -7.122 -1.299 1.00 91.94 108 SER A CA 1
ATOM 830 C C . SER A 1 108 ? 8.600 -8.225 -2.308 1.00 91.94 108 SER A C 1
ATOM 832 O O . SER A 1 108 ? 9.762 -8.494 -2.585 1.00 91.94 108 SER A O 1
ATOM 834 N N . MET A 1 109 ? 7.568 -8.889 -2.843 1.00 89.38 109 MET A N 1
ATOM 835 C CA . MET A 1 109 ? 7.681 -10.043 -3.743 1.00 89.38 109 MET A CA 1
ATOM 836 C C . MET A 1 109 ? 8.672 -11.117 -3.265 1.00 89.38 109 MET A C 1
ATOM 838 O O . MET A 1 109 ? 9.508 -11.598 -4.026 1.00 89.38 109 MET A O 1
ATOM 842 N N . HIS A 1 110 ? 8.543 -11.541 -2.003 1.00 87.62 110 HIS A N 1
ATOM 843 C CA . HIS A 1 110 ? 9.360 -12.616 -1.420 1.00 87.62 110 HIS A CA 1
ATOM 844 C C . HIS A 1 110 ? 9.263 -13.951 -2.181 1.00 87.62 110 HIS A C 1
ATOM 846 O O . HIS A 1 110 ? 10.204 -14.744 -2.165 1.00 87.62 110 HIS A O 1
ATOM 852 N N . GLY A 1 111 ? 8.124 -14.212 -2.827 1.00 88.81 111 GLY A N 1
ATOM 853 C CA . GLY A 1 111 ? 7.900 -15.363 -3.698 1.00 88.81 111 GLY A CA 1
ATOM 854 C C . GLY A 1 111 ? 7.465 -14.968 -5.111 1.00 88.81 111 GLY A C 1
ATOM 855 O O . GLY A 1 111 ? 7.164 -13.810 -5.400 1.00 88.81 111 GLY A O 1
ATOM 856 N N . GLU A 1 112 ? 7.374 -15.959 -6.000 1.00 90.06 112 GLU A N 1
ATOM 857 C CA . GLU A 1 112 ? 6.847 -15.770 -7.356 1.00 90.06 112 GLU A CA 1
ATOM 858 C C . GLU A 1 112 ? 5.356 -15.402 -7.297 1.00 90.06 112 GLU A C 1
ATOM 860 O O . GLU A 1 112 ? 4.517 -16.215 -6.903 1.00 90.06 112 GLU A O 1
ATOM 865 N N . SER A 1 113 ? 4.995 -14.185 -7.710 1.00 91.94 113 SER A N 1
ATOM 866 C CA . SER A 1 113 ? 3.620 -13.683 -7.574 1.00 91.94 113 SER A CA 1
ATOM 867 C C . SER A 1 113 ? 2.623 -14.389 -8.506 1.00 91.94 113 SER A C 1
ATOM 869 O O . SER A 1 113 ? 1.405 -14.377 -8.284 1.00 91.94 113 SER A O 1
ATOM 871 N N . GLY A 1 114 ? 3.126 -14.986 -9.591 1.00 92.56 114 GLY A N 1
ATOM 872 C CA . GLY A 1 114 ? 2.321 -15.596 -10.647 1.00 92.56 114 GLY A CA 1
ATOM 873 C C . GLY A 1 114 ? 1.536 -14.580 -11.482 1.00 92.56 114 GLY A C 1
ATOM 874 O O . GLY A 1 114 ? 0.605 -14.971 -12.194 1.00 92.56 114 GLY A O 1
ATOM 875 N N . LEU A 1 115 ? 1.851 -13.286 -11.361 1.00 94.38 115 LEU A N 1
ATOM 876 C CA . LEU A 1 115 ? 1.431 -12.264 -12.315 1.00 94.38 115 LEU A CA 1
ATOM 877 C C . LEU A 1 115 ? 2.139 -12.491 -13.665 1.00 94.38 115 LEU A C 1
ATOM 879 O O . LEU A 1 115 ? 3.030 -13.330 -13.799 1.00 94.38 115 LEU A O 1
ATOM 883 N N . GLY A 1 116 ? 1.693 -11.790 -14.707 1.00 94.94 116 GLY A N 1
ATOM 884 C CA . GLY A 1 116 ? 2.423 -11.795 -15.970 1.00 94.94 116 GLY A CA 1
ATOM 885 C C . GLY A 1 116 ? 3.760 -11.068 -15.819 1.00 94.94 116 GLY A C 1
ATOM 886 O O . GLY A 1 116 ? 3.900 -10.161 -15.001 1.00 94.94 116 GLY A O 1
ATOM 887 N N . SER A 1 117 ? 4.751 -11.443 -16.632 1.00 93.31 117 SER A N 1
ATOM 888 C CA . SER A 1 117 ? 6.096 -10.858 -16.542 1.00 93.31 117 SER A CA 1
ATOM 889 C C . SER A 1 117 ? 6.102 -9.343 -16.747 1.00 93.31 117 SER A C 1
ATOM 891 O O . SER A 1 117 ? 6.969 -8.664 -16.209 1.00 93.31 117 SER A O 1
ATOM 893 N N . HIS A 1 118 ? 5.153 -8.800 -17.520 1.00 95.12 118 HIS A N 1
ATOM 894 C CA . HIS A 1 118 ? 5.038 -7.355 -17.701 1.00 95.12 118 HIS A CA 1
ATOM 895 C C . HIS A 1 118 ? 4.561 -6.678 -16.414 1.00 95.12 118 HIS A C 1
ATOM 897 O O . HIS A 1 118 ? 5.182 -5.719 -15.976 1.00 95.12 118 HIS A O 1
ATOM 903 N N . GLU A 1 119 ? 3.516 -7.217 -1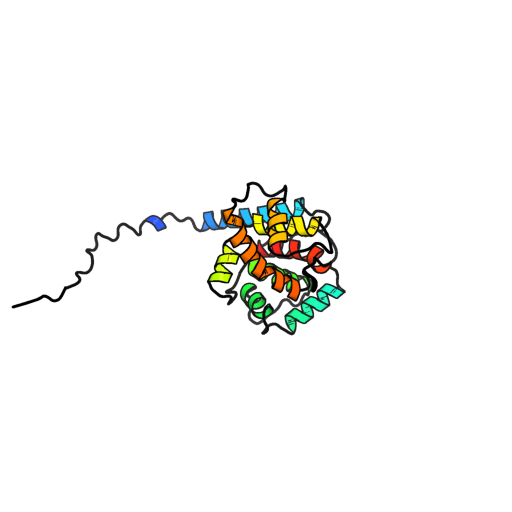5.786 1.00 95.81 119 GLU A N 1
ATOM 904 C CA . GLU A 1 119 ? 2.972 -6.719 -14.527 1.00 95.81 119 GLU A CA 1
ATOM 905 C C . GLU A 1 119 ? 3.990 -6.805 -13.380 1.00 95.81 119 GLU A C 1
ATOM 907 O O . GLU A 1 119 ? 4.150 -5.835 -12.643 1.00 95.81 119 GLU A O 1
ATOM 912 N N . GLU A 1 120 ? 4.720 -7.919 -13.258 1.00 94.62 120 GLU A N 1
ATOM 913 C CA . GLU A 1 120 ? 5.807 -8.057 -12.274 1.00 94.62 120 GLU A CA 1
ATOM 914 C C . GLU A 1 120 ? 6.921 -7.041 -12.525 1.00 94.62 120 GLU A C 1
ATOM 916 O O . GLU A 1 120 ? 7.312 -6.329 -11.604 1.00 94.62 120 GLU A O 1
ATOM 921 N N . SER A 1 121 ? 7.385 -6.912 -13.775 1.00 94.50 121 SER A N 1
ATOM 922 C CA . SER A 1 121 ? 8.438 -5.944 -14.118 1.00 94.50 121 SER A CA 1
ATOM 923 C C . SER A 1 121 ? 8.015 -4.510 -13.801 1.00 94.50 121 SER A C 1
ATOM 925 O O . SER A 1 121 ? 8.832 -3.721 -13.340 1.00 94.50 121 SER A O 1
ATOM 927 N N . SER A 1 122 ? 6.744 -4.165 -14.028 1.00 96.38 122 SER A N 1
ATOM 928 C CA . SER A 1 122 ? 6.214 -2.842 -13.699 1.00 96.38 122 SER A CA 1
ATOM 929 C C . SER A 1 122 ? 6.191 -2.574 -12.195 1.00 96.38 122 SER A C 1
ATOM 931 O O . SER A 1 122 ? 6.505 -1.463 -11.787 1.00 96.38 122 SER A O 1
ATOM 933 N N . LEU A 1 123 ? 5.856 -3.569 -11.368 1.00 96.38 123 LEU A N 1
ATOM 934 C CA . LEU A 1 123 ? 5.912 -3.429 -9.909 1.00 96.38 123 LEU A CA 1
ATOM 935 C C . LEU A 1 123 ? 7.356 -3.329 -9.400 1.00 96.38 123 LEU A C 1
ATOM 937 O O . LEU A 1 123 ? 7.632 -2.476 -8.565 1.00 96.38 123 LEU A O 1
ATOM 941 N N . MET A 1 124 ? 8.279 -4.135 -9.942 1.00 93.00 124 MET A N 1
ATOM 942 C CA . MET A 1 124 ? 9.713 -4.078 -9.596 1.00 93.00 124 MET A CA 1
ATOM 943 C C . MET A 1 124 ? 10.393 -2.778 -10.035 1.00 93.00 124 MET A C 1
ATOM 945 O O . MET A 1 124 ? 11.455 -2.444 -9.521 1.00 93.00 124 MET A O 1
ATOM 949 N N . ALA A 1 125 ? 9.820 -2.064 -11.006 1.00 94.75 125 ALA A N 1
ATOM 950 C CA . ALA A 1 125 ? 10.351 -0.782 -11.452 1.00 94.75 125 ALA A CA 1
ATOM 951 C C . ALA A 1 125 ? 10.078 0.352 -10.450 1.00 94.75 125 ALA A C 1
ATOM 953 O O . ALA A 1 125 ? 10.805 1.348 -10.464 1.00 94.75 125 ALA A O 1
ATOM 954 N N . LEU A 1 126 ? 9.062 0.210 -9.587 1.00 96.56 126 LEU A N 1
ATOM 955 C CA . LEU A 1 126 ? 8.769 1.202 -8.556 1.00 96.56 126 LEU A CA 1
ATOM 956 C C . LEU A 1 126 ? 9.872 1.228 -7.500 1.00 96.56 126 LEU A C 1
ATOM 958 O O . LEU A 1 126 ? 10.249 0.200 -6.939 1.00 96.56 126 LEU A O 1
ATOM 962 N N . GLN A 1 127 ? 10.346 2.430 -7.204 1.00 94.75 127 GLN A N 1
ATOM 963 C CA . GLN A 1 127 ? 11.339 2.692 -6.174 1.00 94.75 127 GLN A CA 1
ATOM 964 C C . GLN A 1 127 ? 10.668 2.814 -4.801 1.00 94.75 127 GLN A C 1
ATOM 966 O O . GLN A 1 127 ? 9.478 3.125 -4.694 1.00 94.75 127 GLN A O 1
ATOM 971 N N . HIS A 1 128 ? 11.440 2.665 -3.719 1.00 96.31 128 HIS A N 1
ATOM 972 C CA . HIS A 1 128 ? 10.963 2.940 -2.354 1.00 96.31 128 HIS A CA 1
ATOM 973 C C . HIS A 1 128 ? 10.310 4.315 -2.230 1.00 96.31 128 HIS A C 1
ATOM 975 O O . HIS A 1 128 ? 9.293 4.452 -1.557 1.00 96.31 128 HIS A O 1
ATOM 981 N N . ALA A 1 129 ? 10.864 5.314 -2.923 1.00 96.38 129 ALA A N 1
ATOM 982 C CA . ALA A 1 129 ? 10.348 6.675 -2.967 1.00 96.38 129 ALA A CA 1
ATOM 983 C C . ALA A 1 129 ? 8.918 6.765 -3.526 1.00 96.38 129 ALA A C 1
ATOM 985 O O . ALA A 1 129 ? 8.095 7.488 -2.963 1.00 96.38 129 ALA A O 1
ATOM 986 N N . ASP A 1 130 ? 8.593 5.991 -4.567 1.00 97.81 130 ASP A N 1
ATOM 987 C CA . ASP A 1 130 ? 7.257 5.972 -5.171 1.00 97.81 130 ASP A CA 1
ATOM 988 C C . ASP A 1 130 ? 6.230 5.429 -4.172 1.00 97.81 130 ASP A C 1
ATOM 990 O O . ASP A 1 130 ? 5.194 6.047 -3.907 1.00 97.81 130 ASP A O 1
ATOM 994 N N . TRP A 1 131 ? 6.554 4.288 -3.557 1.00 98.25 131 TRP A N 1
ATOM 995 C CA . TRP A 1 131 ? 5.719 3.645 -2.545 1.00 98.25 131 TRP A CA 1
ATOM 996 C C . TRP A 1 131 ? 5.544 4.519 -1.303 1.00 98.25 131 TRP A C 1
ATOM 998 O O . TRP A 1 131 ? 4.412 4.766 -0.871 1.00 98.25 131 TRP A O 1
ATOM 1008 N N . ALA A 1 132 ? 6.655 4.998 -0.736 1.00 98.12 132 ALA A N 1
ATOM 1009 C CA . ALA A 1 132 ? 6.666 5.833 0.456 1.00 98.12 132 ALA A CA 1
ATOM 1010 C C . ALA A 1 132 ? 5.913 7.140 0.204 1.00 98.12 132 ALA A C 1
ATOM 1012 O O . ALA A 1 132 ? 5.015 7.477 0.974 1.00 98.12 132 ALA A O 1
ATOM 1013 N N . GLY A 1 133 ? 6.207 7.841 -0.893 1.00 98.25 133 GLY A N 1
ATOM 1014 C CA . GLY A 1 133 ? 5.561 9.100 -1.247 1.00 98.25 133 GLY A CA 1
ATOM 1015 C C . GLY A 1 133 ? 4.046 8.960 -1.382 1.00 98.25 133 GLY A C 1
ATOM 1016 O O . GLY A 1 133 ? 3.292 9.715 -0.760 1.00 98.25 133 GLY A O 1
ATOM 1017 N N . ALA A 1 134 ? 3.589 7.943 -2.116 1.00 98.56 134 ALA A N 1
ATOM 1018 C CA . ALA A 1 134 ? 2.166 7.682 -2.297 1.00 98.56 134 ALA A CA 1
ATOM 1019 C C . ALA A 1 134 ? 1.464 7.362 -0.966 1.00 98.56 134 ALA A C 1
ATOM 1021 O O . ALA A 1 134 ? 0.422 7.949 -0.660 1.00 98.56 134 ALA A O 1
ATOM 1022 N N . VAL A 1 135 ? 2.023 6.467 -0.142 1.00 98.62 135 VAL A N 1
ATOM 1023 C CA . VAL A 1 135 ? 1.396 6.045 1.124 1.00 98.62 135 VAL A CA 1
ATOM 1024 C C . VAL A 1 135 ? 1.471 7.130 2.202 1.00 98.62 135 VAL A C 1
ATOM 1026 O O . VAL A 1 135 ? 0.486 7.323 2.922 1.00 98.62 135 VAL A O 1
ATOM 1029 N N . ILE A 1 136 ? 2.570 7.886 2.295 1.00 98.62 136 ILE A N 1
ATOM 1030 C CA . ILE A 1 136 ? 2.691 9.049 3.189 1.00 98.62 136 ILE A CA 1
ATOM 1031 C C . ILE A 1 136 ? 1.647 10.097 2.809 1.00 98.62 136 ILE A C 1
ATOM 1033 O O . ILE A 1 136 ? 0.865 10.528 3.665 1.00 98.62 136 ILE A O 1
ATOM 1037 N N . GLY A 1 137 ? 1.596 10.478 1.529 1.00 98.44 137 GLY A N 1
ATOM 1038 C CA . GLY A 1 137 ? 0.640 11.458 1.027 1.00 98.44 137 GLY A CA 1
ATOM 1039 C C . GLY A 1 137 ? -0.806 11.023 1.273 1.00 98.44 137 GLY A C 1
ATOM 1040 O O . GLY A 1 137 ? -1.607 11.799 1.802 1.00 98.44 137 GLY A O 1
ATOM 1041 N N . LEU A 1 138 ? -1.131 9.765 0.964 1.00 98.50 138 LEU A N 1
ATOM 1042 C CA . LEU A 1 138 ? -2.470 9.203 1.140 1.00 98.50 138 LEU A CA 1
ATOM 1043 C C . LEU A 1 138 ? -2.891 9.191 2.614 1.00 98.50 138 LEU A C 1
ATOM 1045 O O . LEU A 1 138 ? -3.996 9.619 2.955 1.00 98.50 138 LEU A O 1
ATOM 1049 N N . THR A 1 139 ? -1.996 8.753 3.499 1.00 98.31 139 THR A N 1
ATOM 1050 C CA . THR A 1 139 ? -2.249 8.690 4.944 1.00 98.31 139 THR A CA 1
ATOM 1051 C C . THR A 1 139 ? -2.448 10.087 5.529 1.00 98.31 139 THR A C 1
ATOM 1053 O O . THR A 1 139 ? -3.403 10.311 6.269 1.00 98.31 139 THR A O 1
ATOM 1056 N N . ARG A 1 140 ? -1.621 11.067 5.142 1.00 98.00 140 ARG A N 1
ATOM 1057 C CA . ARG A 1 140 ? -1.749 12.463 5.598 1.00 98.00 140 ARG A CA 1
ATOM 1058 C C . ARG A 1 140 ? -3.015 13.148 5.104 1.00 98.00 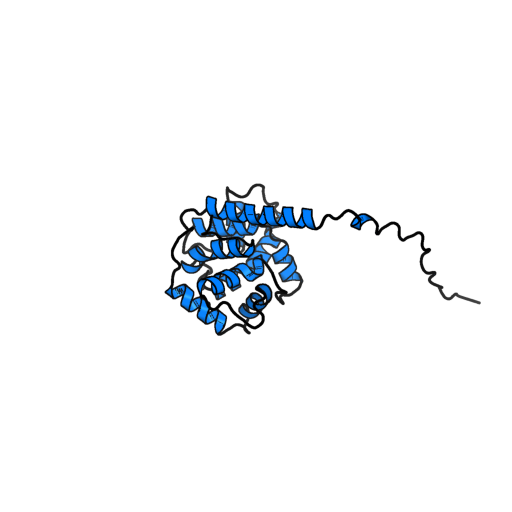140 ARG A C 1
ATOM 1060 O O . ARG A 1 140 ? -3.603 13.939 5.840 1.00 98.00 140 ARG A O 1
ATOM 1067 N N . ALA A 1 141 ? -3.436 12.857 3.876 1.00 98.00 141 ALA A N 1
ATOM 1068 C CA . ALA A 1 141 ? -4.693 13.361 3.334 1.00 98.00 141 ALA A CA 1
ATOM 1069 C C . ALA A 1 141 ? -5.914 12.773 4.073 1.00 98.00 141 ALA A C 1
ATOM 1071 O O . ALA A 1 141 ? -6.951 13.430 4.186 1.00 98.00 141 ALA A O 1
ATOM 1072 N N . GLY A 1 142 ? -5.764 11.576 4.650 1.00 97.81 142 GLY A N 1
ATOM 1073 C CA . GLY A 1 142 ? -6.697 10.988 5.604 1.00 97.81 142 GLY A CA 1
ATOM 1074 C C . GLY A 1 142 ? -7.775 10.105 4.975 1.00 97.81 142 GLY A C 1
ATOM 1075 O O . GLY A 1 142 ? -7.878 9.941 3.756 1.00 97.81 142 GLY A O 1
ATOM 1076 N N . VAL A 1 143 ? -8.602 9.511 5.839 1.00 98.50 143 VAL A N 1
ATOM 1077 C CA . VAL A 1 143 ? -9.714 8.627 5.447 1.00 98.50 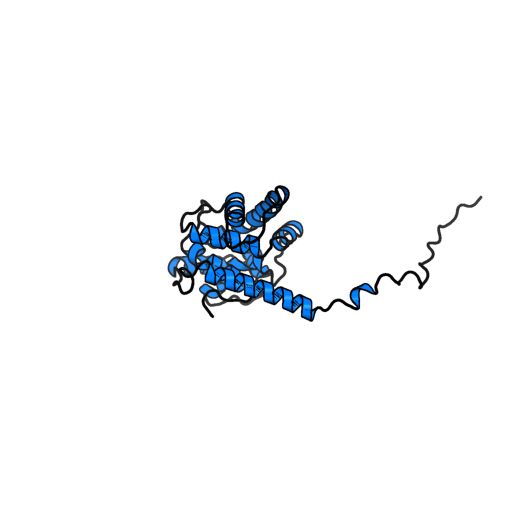143 VAL A CA 1
ATOM 1078 C C . VAL A 1 143 ? -10.672 9.351 4.492 1.00 98.50 143 VAL A C 1
ATOM 1080 O O . VAL A 1 143 ? -11.072 10.489 4.735 1.00 98.50 143 VAL A O 1
ATOM 1083 N N . GLY A 1 144 ? -11.068 8.675 3.412 1.00 98.62 144 GLY A N 1
ATOM 1084 C CA . GLY A 1 144 ? -11.919 9.213 2.349 1.00 98.62 144 GLY A CA 1
ATOM 1085 C C . GLY A 1 144 ? -11.154 9.820 1.167 1.00 98.62 144 GLY A C 1
ATOM 1086 O O . GLY A 1 144 ? -11.782 10.151 0.154 1.00 98.62 144 GLY A O 1
ATOM 1087 N N . THR A 1 145 ? -9.826 9.942 1.256 1.00 98.75 145 THR A N 1
ATOM 1088 C CA . THR A 1 145 ? -8.970 10.411 0.153 1.00 98.75 145 THR A CA 1
ATOM 1089 C C . THR A 1 145 ? -9.033 9.463 -1.036 1.00 98.75 145 THR A C 1
ATOM 1091 O O . THR A 1 145 ? -9.026 8.249 -0.857 1.00 98.75 145 THR A O 1
ATOM 1094 N N . ARG A 1 146 ? -9.115 10.024 -2.246 1.00 98.56 146 ARG A N 1
ATOM 1095 C CA . ARG A 1 146 ? -9.158 9.285 -3.513 1.00 98.56 146 ARG A CA 1
ATOM 1096 C C . ARG A 1 146 ? -7.786 8.652 -3.803 1.00 98.56 146 ARG A C 1
ATOM 1098 O O . ARG A 1 146 ? -6.776 9.317 -3.616 1.00 98.56 146 ARG A O 1
ATOM 1105 N N . ALA A 1 147 ? -7.771 7.396 -4.237 1.00 98.50 147 ALA A N 1
ATOM 1106 C CA . ALA A 1 147 ? -6.563 6.611 -4.487 1.00 98.50 147 ALA A CA 1
ATOM 1107 C C . ALA A 1 147 ? -6.624 5.918 -5.859 1.00 98.50 147 ALA A C 1
ATOM 1109 O O . ALA A 1 147 ? -6.417 4.711 -5.971 1.00 98.50 147 ALA A O 1
ATOM 1110 N N . TRP A 1 148 ? -6.977 6.661 -6.911 1.00 98.62 148 TRP A N 1
ATOM 1111 C CA . TRP A 1 148 ? -6.734 6.193 -8.277 1.00 98.62 148 TRP A CA 1
ATOM 1112 C C . TRP A 1 148 ? -5.236 6.269 -8.583 1.00 98.62 148 TRP A C 1
ATOM 1114 O O . TRP A 1 148 ? -4.523 7.002 -7.898 1.00 98.62 148 TRP A O 1
ATOM 1124 N N . PRO A 1 149 ? -4.737 5.537 -9.592 1.00 98.62 149 PRO A N 1
ATOM 1125 C CA . PRO A 1 149 ? -3.307 5.522 -9.883 1.00 98.62 149 PRO A CA 1
ATOM 1126 C C . PRO A 1 149 ? -2.719 6.915 -10.121 1.00 98.62 149 PRO A C 1
ATOM 1128 O O . PRO A 1 149 ? -1.663 7.228 -9.579 1.00 98.62 149 PRO A O 1
ATOM 1131 N N . GLU A 1 150 ? -3.454 7.786 -10.818 1.00 98.50 150 GLU A N 1
ATOM 1132 C CA . GLU A 1 150 ? -3.049 9.174 -11.031 1.00 98.50 150 GLU A CA 1
ATOM 1133 C C . GLU A 1 150 ? -3.026 10.003 -9.738 1.00 98.50 150 GLU A C 1
ATOM 1135 O O . GLU A 1 150 ? -2.220 10.921 -9.616 1.00 98.50 150 GLU A O 1
ATOM 1140 N N . ASP A 1 151 ? -3.879 9.675 -8.758 1.00 98.62 151 ASP A N 1
ATOM 1141 C CA . ASP A 1 151 ? -3.865 10.333 -7.448 1.00 98.62 151 ASP A CA 1
ATOM 1142 C C . ASP A 1 151 ? -2.646 9.884 -6.637 1.00 98.62 151 ASP A C 1
ATOM 1144 O O . ASP A 1 151 ? -2.031 10.700 -5.960 1.00 98.62 151 ASP A O 1
ATOM 1148 N N . LEU A 1 152 ? -2.299 8.594 -6.696 1.00 98.62 152 LEU A N 1
ATOM 1149 C CA . LEU A 1 152 ? -1.149 8.032 -5.986 1.00 98.62 152 LEU A CA 1
ATOM 1150 C C . LEU A 1 152 ? 0.166 8.595 -6.529 1.00 98.62 152 LEU A C 1
ATOM 1152 O O . LEU A 1 152 ? 1.010 9.005 -5.735 1.00 98.62 152 LEU A O 1
ATOM 1156 N N . PHE A 1 153 ? 0.295 8.705 -7.855 1.00 98.31 153 PHE A N 1
ATOM 1157 C CA . PHE A 1 153 ? 1.414 9.408 -8.482 1.00 98.31 153 PHE A CA 1
ATOM 1158 C C . PHE A 1 153 ? 1.484 10.867 -8.014 1.00 98.31 153 PHE A C 1
ATOM 1160 O O . PHE A 1 153 ? 2.514 11.317 -7.528 1.00 98.31 153 PHE A O 1
ATOM 1167 N N . ASP A 1 154 ? 0.369 11.599 -8.088 1.00 98.12 154 ASP A N 1
ATOM 1168 C CA . ASP A 1 154 ? 0.306 13.000 -7.666 1.00 98.12 154 ASP A CA 1
ATOM 1169 C C . ASP A 1 154 ? 0.635 13.196 -6.171 1.00 98.12 154 ASP A C 1
ATOM 1171 O O . ASP A 1 154 ? 1.086 14.274 -5.782 1.00 98.12 154 ASP A O 1
ATOM 1175 N N . LEU A 1 155 ? 0.353 12.201 -5.324 1.00 98.25 155 LEU A N 1
ATOM 1176 C CA . LEU A 1 155 ? 0.711 12.199 -3.905 1.00 98.25 155 LEU A CA 1
ATOM 1177 C C . LEU A 1 155 ? 2.206 11.935 -3.703 1.00 98.25 155 LEU A C 1
ATOM 1179 O O . LEU A 1 155 ? 2.806 12.608 -2.868 1.00 98.25 155 LEU A O 1
ATOM 1183 N N . ALA A 1 156 ? 2.795 11.018 -4.475 1.00 97.44 156 ALA A N 1
ATOM 1184 C CA . ALA A 1 156 ? 4.232 10.761 -4.467 1.00 97.44 156 ALA A CA 1
ATOM 1185 C C . ALA A 1 156 ? 5.031 11.983 -4.950 1.00 97.44 156 ALA A C 1
ATOM 1187 O O . ALA A 1 156 ? 5.898 12.463 -4.227 1.00 97.44 156 ALA A O 1
ATOM 1188 N N . ASP A 1 157 ? 4.651 12.567 -6.090 1.00 97.06 157 ASP A N 1
ATOM 1189 C CA . ASP A 1 157 ? 5.274 13.764 -6.681 1.00 97.06 157 ASP A CA 1
ATOM 1190 C C . ASP A 1 157 ? 5.237 14.991 -5.754 1.00 97.06 157 ASP A C 1
ATOM 1192 O O . ASP A 1 157 ? 6.155 15.807 -5.728 1.00 97.06 157 ASP A O 1
ATOM 1196 N N . LYS A 1 158 ? 4.182 15.124 -4.942 1.00 96.38 158 LYS A N 1
ATOM 1197 C CA . LYS A 1 158 ? 4.017 16.253 -4.007 1.00 96.38 158 LYS A CA 1
ATOM 1198 C C . LYS A 1 158 ? 4.526 15.952 -2.598 1.00 96.38 158 LYS A C 1
ATOM 1200 O O . LYS A 1 158 ? 4.348 16.797 -1.714 1.00 96.38 158 LYS A O 1
ATOM 1205 N N . CYS A 1 159 ? 5.096 14.773 -2.357 1.00 96.75 159 CYS A N 1
ATOM 1206 C CA . CYS A 1 159 ? 5.552 14.365 -1.036 1.00 96.75 159 CYS A CA 1
ATOM 1207 C C . CYS A 1 159 ? 6.853 15.107 -0.670 1.00 96.75 159 CYS A C 1
ATOM 1209 O O . CYS A 1 159 ? 7.871 14.894 -1.323 1.00 96.75 159 CYS A O 1
ATOM 1211 N N . PRO A 1 160 ? 6.860 15.977 0.360 1.00 95.19 160 PRO A N 1
ATOM 1212 C CA . PRO A 1 160 ? 8.031 16.797 0.680 1.00 95.19 160 PRO A CA 1
ATOM 1213 C C . PRO A 1 160 ? 9.215 15.995 1.240 1.00 95.19 160 PRO A C 1
ATOM 1215 O O . PRO A 1 160 ? 10.322 16.521 1.290 1.00 95.19 160 PRO A O 1
ATOM 1218 N N . GLU A 1 161 ? 8.981 14.762 1.687 1.00 94.81 161 GLU A N 1
ATOM 1219 C CA . GLU A 1 161 ? 10.008 13.827 2.151 1.00 94.81 161 GLU A CA 1
ATOM 1220 C C . GLU A 1 161 ? 10.772 13.144 1.015 1.00 94.81 161 GLU A C 1
ATOM 1222 O O . GLU A 1 161 ? 11.843 12.593 1.256 1.00 94.81 161 GLU A O 1
ATOM 1227 N N . ILE A 1 162 ? 10.222 13.138 -0.201 1.00 93.75 162 ILE A N 1
ATOM 1228 C CA . ILE A 1 162 ? 10.844 12.474 -1.342 1.00 93.75 162 ILE A CA 1
ATOM 1229 C C . ILE A 1 162 ? 11.759 13.465 -2.053 1.00 93.75 162 ILE A C 1
ATOM 1231 O O . ILE A 1 162 ? 11.323 14.498 -2.560 1.00 93.75 162 ILE A O 1
ATOM 1235 N N . GLU A 1 163 ? 13.051 13.150 -2.071 1.00 87.56 163 GLU A N 1
ATOM 1236 C CA . GLU A 1 163 ? 14.042 13.933 -2.797 1.00 87.56 163 GLU A CA 1
ATOM 1237 C C . GLU A 1 163 ? 14.039 13.577 -4.288 1.00 87.56 163 GLU A C 1
ATOM 1239 O O . GLU A 1 163 ? 13.939 12.412 -4.669 1.00 87.56 163 GLU A O 1
ATOM 1244 N N . GLY A 1 164 ? 14.203 14.592 -5.137 1.00 86.00 164 GLY A N 1
ATOM 1245 C CA . GLY A 1 164 ? 14.211 14.441 -6.590 1.00 86.00 164 GLY A CA 1
ATOM 1246 C C . GLY A 1 164 ? 12.999 15.082 -7.256 1.00 86.00 164 GLY A C 1
ATOM 1247 O O . GLY A 1 164 ? 12.226 15.811 -6.639 1.00 86.00 164 GLY A O 1
ATOM 1248 N N . SER A 1 165 ? 12.882 14.866 -8.560 1.00 85.50 165 SER A N 1
ATOM 1249 C CA . SER A 1 165 ? 11.738 15.307 -9.352 1.00 85.50 165 SER A CA 1
ATOM 1250 C C . SER A 1 165 ? 11.462 14.276 -10.427 1.00 85.50 165 SER A C 1
ATOM 1252 O O . SER A 1 165 ? 12.404 13.864 -11.104 1.00 85.50 165 SER A O 1
ATOM 1254 N N . TYR A 1 166 ? 10.196 13.929 -10.617 1.00 92.81 166 TYR A N 1
ATOM 1255 C CA . TYR A 1 166 ? 9.782 13.063 -11.711 1.00 92.81 166 TYR A CA 1
ATOM 1256 C C . TYR A 1 166 ? 9.956 13.761 -13.060 1.00 92.81 166 TYR A C 1
ATOM 1258 O O . TYR A 1 166 ? 9.605 14.936 -13.232 1.00 92.81 166 TYR A O 1
ATOM 1266 N N . GLU A 1 167 ? 10.480 13.030 -14.036 1.00 93.38 167 GLU A N 1
ATOM 1267 C CA . GLU A 1 167 ? 10.448 13.435 -15.430 1.00 93.38 167 GLU A CA 1
ATOM 1268 C C . GLU A 1 167 ? 9.046 13.181 -16.015 1.00 93.38 167 GLU A C 1
ATOM 1270 O O . GLU A 1 167 ? 8.308 12.310 -15.547 1.00 93.38 167 GLU A O 1
ATOM 1275 N N . PRO A 1 168 ? 8.628 13.923 -17.059 1.00 89.06 168 PRO A N 1
ATOM 1276 C CA . PRO A 1 168 ? 7.310 13.728 -17.664 1.00 89.06 168 PRO A CA 1
ATOM 1277 C C . PRO A 1 168 ? 7.030 12.291 -18.128 1.00 89.06 168 PRO A C 1
ATOM 1279 O O . PRO A 1 168 ? 5.875 11.865 -18.104 1.00 89.06 168 PRO A O 1
ATOM 1282 N N . ASP A 1 169 ? 8.073 11.562 -18.532 1.00 94.25 169 ASP A N 1
ATOM 1283 C CA . ASP A 1 169 ? 7.976 10.195 -19.049 1.00 94.25 169 ASP A CA 1
ATOM 1284 C C . ASP A 1 169 ? 7.893 9.134 -17.927 1.00 94.25 169 ASP A C 1
ATOM 1286 O O . ASP A 1 169 ? 7.515 7.994 -18.201 1.00 94.25 169 ASP A O 1
ATOM 1290 N N . ASP A 1 170 ? 8.142 9.500 -16.661 1.00 95.31 170 ASP A N 1
ATOM 1291 C CA . ASP A 1 170 ? 8.051 8.581 -15.510 1.00 95.31 170 ASP A CA 1
ATOM 1292 C C . ASP A 1 170 ? 6.599 8.295 -15.099 1.00 95.31 170 ASP A C 1
ATOM 1294 O O . ASP A 1 170 ? 6.286 7.261 -14.503 1.00 95.31 170 ASP A O 1
ATOM 1298 N N . ARG A 1 171 ? 5.680 9.210 -15.430 1.00 96.56 171 ARG A N 1
ATOM 1299 C CA . ARG A 1 171 ? 4.295 9.176 -14.945 1.00 96.56 171 ARG A CA 1
ATOM 1300 C C . ARG A 1 171 ? 3.529 7.938 -15.402 1.00 96.56 171 ARG A C 1
ATOM 1302 O O . ARG A 1 171 ? 2.901 7.275 -14.583 1.00 96.56 171 ARG A O 1
ATOM 1309 N N . GLU A 1 172 ? 3.546 7.634 -16.698 1.00 97.19 172 GLU A N 1
ATOM 1310 C CA . GLU A 1 172 ? 2.751 6.531 -17.258 1.00 97.19 172 GLU A CA 1
ATOM 1311 C C . GLU A 1 172 ? 3.175 5.154 -16.700 1.00 97.19 172 GLU A C 1
ATOM 1313 O O . GLU A 1 172 ? 2.292 4.409 -16.263 1.00 97.19 172 GLU A O 1
ATOM 1318 N N . PRO A 1 173 ? 4.478 4.804 -16.626 1.00 97.38 173 PRO A N 1
ATOM 1319 C CA . PRO A 1 173 ? 4.921 3.562 -15.989 1.00 97.38 173 PRO A CA 1
ATOM 1320 C C . PRO A 1 173 ? 4.514 3.441 -14.514 1.00 97.38 173 PRO A C 1
ATOM 1322 O O . PRO A 1 173 ? 4.046 2.379 -14.094 1.00 97.38 173 PRO A O 1
ATOM 1325 N N . ILE A 1 174 ? 4.647 4.521 -13.737 1.00 98.12 174 ILE A N 1
ATOM 1326 C CA . ILE A 1 174 ? 4.322 4.518 -12.304 1.00 98.12 174 ILE A CA 1
ATOM 1327 C C . ILE A 1 174 ? 2.807 4.404 -12.086 1.00 98.12 174 ILE A C 1
ATOM 1329 O O . ILE A 1 174 ? 2.349 3.590 -11.280 1.00 98.12 174 ILE A O 1
ATOM 1333 N N . GLU A 1 175 ? 2.002 5.156 -12.843 1.00 98.38 175 GLU A N 1
ATOM 1334 C CA . GLU A 1 175 ? 0.541 5.028 -12.813 1.00 98.38 175 GLU A CA 1
ATOM 1335 C C . GLU A 1 175 ? 0.091 3.620 -13.224 1.00 98.38 175 GLU A C 1
ATOM 1337 O O . GLU A 1 175 ? -0.835 3.067 -12.628 1.00 98.38 175 GLU A O 1
ATOM 1342 N N . PHE A 1 176 ? 0.747 2.994 -14.203 1.00 98.38 176 PHE A N 1
ATOM 1343 C CA . PHE A 1 176 ? 0.436 1.616 -14.570 1.00 98.38 176 PHE A CA 1
ATOM 1344 C C . PHE A 1 176 ? 0.684 0.649 -13.403 1.00 98.38 176 PHE A C 1
ATOM 1346 O O . PHE A 1 176 ? -0.198 -0.149 -13.073 1.00 98.38 176 PHE A O 1
ATOM 1353 N N . ALA A 1 177 ? 1.834 0.757 -12.731 1.00 98.25 177 ALA A N 1
ATOM 1354 C CA . ALA A 1 177 ? 2.168 -0.079 -11.581 1.00 98.25 177 ALA A CA 1
ATOM 1355 C C . ALA A 1 177 ? 1.192 0.132 -10.406 1.00 98.25 177 ALA A C 1
ATOM 1357 O O . ALA A 1 177 ? 0.654 -0.837 -9.861 1.00 98.25 177 ALA A O 1
ATOM 1358 N N . PHE A 1 178 ? 0.839 1.380 -10.077 1.00 98.56 178 PHE A N 1
ATOM 1359 C CA . PHE A 1 178 ? -0.218 1.652 -9.096 1.00 98.56 178 PHE A CA 1
ATOM 1360 C C . PHE A 1 178 ? -1.589 1.126 -9.544 1.00 98.56 178 PHE A C 1
ATOM 1362 O O . PHE A 1 178 ? -2.379 0.666 -8.716 1.00 98.56 178 PHE A O 1
ATOM 1369 N N . GLY A 1 179 ? -1.864 1.108 -10.850 1.00 98.25 179 GLY A N 1
ATOM 1370 C CA . GLY A 1 179 ? -3.044 0.481 -11.447 1.00 98.25 179 GLY A CA 1
ATOM 1371 C C . GLY A 1 179 ? -3.200 -1.002 -11.111 1.00 98.25 179 GLY A C 1
ATOM 1372 O O . GLY A 1 179 ? -4.334 -1.477 -10.996 1.00 98.25 179 GLY A O 1
ATOM 1373 N N . LEU A 1 180 ? -2.093 -1.713 -10.886 1.00 97.81 180 LEU A N 1
ATOM 1374 C CA . LEU A 1 180 ? -2.092 -3.107 -10.438 1.00 97.81 180 LEU A CA 1
ATOM 1375 C C . LEU A 1 180 ? -2.417 -3.226 -8.940 1.00 97.81 180 LEU A C 1
ATOM 1377 O O . LEU A 1 180 ? -3.135 -4.142 -8.538 1.00 97.81 180 LEU A O 1
ATOM 1381 N N . MET A 1 181 ? -1.951 -2.279 -8.121 1.00 97.94 181 MET A N 1
ATOM 1382 C CA . MET A 1 181 ? -2.116 -2.307 -6.661 1.00 97.94 181 MET A CA 1
ATOM 1383 C C . MET A 1 181 ? -3.468 -1.821 -6.160 1.00 97.94 181 MET A C 1
ATOM 1385 O O . MET A 1 181 ? -4.011 -2.375 -5.206 1.00 97.94 181 MET A O 1
ATOM 1389 N N . VAL A 1 182 ? -4.049 -0.805 -6.793 1.00 98.44 182 VAL A N 1
ATOM 1390 C CA . VAL A 1 182 ? -5.343 -0.241 -6.384 1.00 98.44 182 VAL A CA 1
ATOM 1391 C C . VAL A 1 182 ? -6.445 -1.304 -6.221 1.00 98.44 182 VAL A C 1
ATOM 1393 O O . VAL A 1 182 ? -7.055 -1.347 -5.150 1.00 98.44 182 VAL A O 1
ATOM 1396 N N . PRO A 1 183 ? -6.710 -2.205 -7.192 1.00 97.81 183 PRO A N 1
ATOM 1397 C CA . PRO A 1 183 ? -7.733 -3.237 -7.009 1.00 97.81 183 PRO A CA 1
ATOM 1398 C C . PRO A 1 183 ? -7.392 -4.250 -5.905 1.00 97.81 183 PRO A C 1
ATOM 1400 O O . PRO A 1 183 ? -8.285 -4.888 -5.347 1.00 97.81 183 PRO A O 1
ATOM 1403 N N . ILE A 1 184 ? -6.112 -4.408 -5.575 1.00 97.44 184 ILE A N 1
ATOM 1404 C CA . ILE A 1 184 ? -5.636 -5.305 -4.521 1.00 97.44 184 ILE A CA 1
ATOM 1405 C C . ILE A 1 184 ? -5.911 -4.693 -3.154 1.00 97.44 184 ILE A C 1
ATOM 1407 O O . ILE A 1 184 ? -6.531 -5.330 -2.301 1.00 97.44 184 ILE A O 1
ATOM 1411 N N . TRP A 1 185 ? -5.525 -3.434 -2.968 1.00 98.62 185 TRP A N 1
ATOM 1412 C CA . TRP A 1 185 ? -5.839 -2.676 -1.763 1.00 98.62 185 TRP A CA 1
ATOM 1413 C C . TRP A 1 185 ? -7.352 -2.526 -1.556 1.00 98.62 185 TRP A C 1
ATOM 1415 O O . TRP A 1 185 ? -7.827 -2.642 -0.426 1.00 98.62 185 TRP A O 1
ATOM 1425 N N . GLU A 1 186 ? -8.136 -2.376 -2.625 1.00 98.56 186 GLU A N 1
ATOM 1426 C CA . GLU A 1 186 ? -9.604 -2.435 -2.574 1.00 98.56 186 GLU A CA 1
ATOM 1427 C C . GLU A 1 186 ? -10.108 -3.813 -2.100 1.00 98.56 186 GLU A C 1
ATOM 1429 O O . GLU A 1 186 ? -10.895 -3.909 -1.154 1.00 98.56 186 GLU A O 1
ATOM 1434 N N . ALA A 1 187 ? -9.602 -4.912 -2.670 1.00 98.00 187 ALA A N 1
ATOM 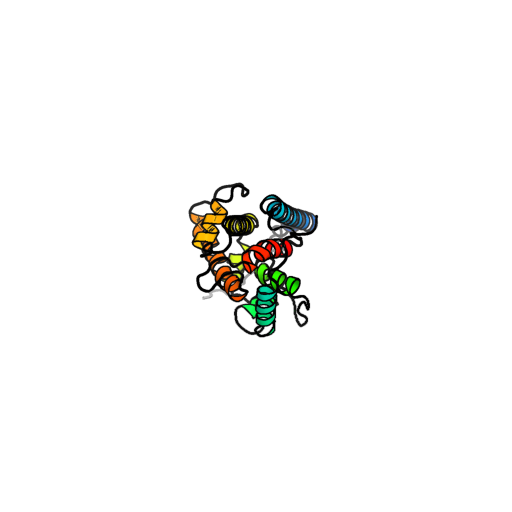1435 C CA . ALA A 1 187 ? -9.994 -6.270 -2.278 1.00 98.00 187 ALA A CA 1
ATOM 1436 C C . ALA A 1 187 ? -9.667 -6.600 -0.805 1.00 98.00 187 ALA A C 1
ATOM 1438 O O . ALA A 1 187 ? -10.409 -7.354 -0.152 1.00 98.00 187 ALA A O 1
ATOM 1439 N N . LEU A 1 188 ? -8.586 -6.021 -0.274 1.00 98.19 188 LEU A N 1
ATOM 1440 C CA . LEU A 1 188 ? -8.161 -6.114 1.127 1.00 98.19 188 LEU A CA 1
ATOM 1441 C C . LEU A 1 188 ? -8.900 -5.140 2.058 1.00 98.19 188 LEU A C 1
ATOM 1443 O O . LEU A 1 188 ? -8.732 -5.208 3.275 1.00 98.19 188 LEU A O 1
ATOM 1447 N N . GLY A 1 189 ? -9.733 -4.250 1.514 1.00 98.50 189 GLY A N 1
ATOM 1448 C CA . GLY A 1 189 ? -10.472 -3.248 2.280 1.00 98.50 189 GLY A CA 1
ATOM 1449 C C . GLY A 1 189 ? -9.624 -2.075 2.772 1.00 98.50 189 GLY A C 1
ATOM 1450 O O . GLY A 1 189 ? -10.103 -1.306 3.606 1.00 98.50 189 GLY A O 1
ATOM 1451 N N . ALA A 1 190 ? -8.392 -1.910 2.277 1.00 98.75 190 ALA A N 1
ATOM 1452 C CA . ALA A 1 190 ? -7.624 -0.680 2.471 1.00 98.75 190 ALA A CA 1
ATOM 1453 C C . ALA A 1 190 ? -8.278 0.501 1.737 1.00 98.75 190 ALA A C 1
ATOM 1455 O O . ALA A 1 190 ? -8.243 1.632 2.225 1.00 98.75 190 ALA A O 1
ATOM 1456 N N . LEU A 1 191 ? -8.921 0.215 0.601 1.00 98.81 191 LEU A N 1
ATOM 1457 C CA . LEU A 1 191 ? -9.762 1.146 -0.145 1.00 98.81 191 LEU A CA 1
ATOM 1458 C C . LEU A 1 191 ? -11.224 0.668 -0.155 1.00 98.81 191 LEU A C 1
ATOM 1460 O O . LEU A 1 191 ? -11.489 -0.532 -0.069 1.00 98.81 191 LEU A O 1
ATOM 1464 N N . ASP A 1 192 ? -12.169 1.604 -0.237 1.00 98.56 192 ASP A N 1
ATOM 1465 C CA . ASP A 1 192 ? -13.590 1.306 -0.451 1.00 98.56 192 ASP A CA 1
ATOM 1466 C C . ASP A 1 192 ? -13.933 1.095 -1.942 1.00 98.56 192 ASP A C 1
ATOM 1468 O O . ASP A 1 192 ? -13.078 1.221 -2.819 1.00 98.56 192 ASP A O 1
ATOM 1472 N N . GLU A 1 193 ? -15.207 0.819 -2.243 1.00 97.69 193 GLU A N 1
ATOM 1473 C CA . GLU A 1 193 ? -15.729 0.606 -3.611 1.00 97.69 193 GLU A CA 1
ATOM 1474 C C . GLU A 1 193 ? -15.612 1.832 -4.540 1.00 97.69 193 GLU A C 1
ATOM 1476 O O . GLU A 1 193 ? -15.881 1.761 -5.741 1.00 97.69 193 GLU A O 1
ATOM 1481 N N . HIS A 1 194 ? -15.237 2.990 -3.995 1.00 98.19 194 HIS A N 1
ATOM 1482 C CA . HIS A 1 194 ? -14.962 4.217 -4.735 1.00 98.19 194 HIS A CA 1
ATOM 1483 C C . HIS A 1 194 ? -13.465 4.541 -4.778 1.00 98.19 194 HIS A C 1
ATOM 1485 O O . HIS A 1 194 ? -13.093 5.652 -5.179 1.00 98.19 194 HIS A O 1
ATOM 1491 N N . ARG A 1 195 ? -12.620 3.575 -4.390 1.00 98.44 195 ARG A N 1
ATOM 1492 C CA . ARG A 1 195 ? -11.164 3.693 -4.277 1.00 98.44 195 ARG A CA 1
ATOM 1493 C C . ARG A 1 195 ? -10.769 4.836 -3.357 1.00 98.44 195 ARG A C 1
ATOM 1495 O O . ARG A 1 195 ? -9.908 5.649 -3.691 1.00 98.44 195 ARG A O 1
ATOM 1502 N N . ARG A 1 196 ? -11.445 4.939 -2.214 1.00 98.88 196 ARG A N 1
ATOM 1503 C CA . ARG A 1 196 ? -11.102 5.896 -1.164 1.00 98.88 196 ARG A CA 1
ATOM 1504 C C . ARG A 1 196 ? -10.487 5.197 0.030 1.00 98.88 196 ARG A C 1
ATOM 1506 O O . ARG A 1 196 ? -10.942 4.125 0.417 1.00 98.88 196 ARG A O 1
ATOM 1513 N N . LEU A 1 197 ? -9.486 5.831 0.633 1.00 98.88 197 LEU A N 1
ATOM 1514 C CA . LEU A 1 197 ? -8.799 5.307 1.809 1.00 98.88 197 LEU A CA 1
ATOM 1515 C C . LEU A 1 197 ? -9.789 5.029 2.946 1.00 98.88 197 LEU A C 1
ATOM 1517 O O . LEU A 1 197 ? -10.509 5.929 3.381 1.00 98.88 197 LEU A O 1
ATOM 1521 N N . THR A 1 198 ? -9.803 3.803 3.459 1.00 98.88 198 THR A N 1
ATOM 1522 C CA . THR A 1 198 ? -10.612 3.418 4.625 1.00 98.88 198 THR A CA 1
ATOM 1523 C C . THR A 1 198 ? -9.820 3.617 5.923 1.00 98.88 198 THR A C 1
ATOM 1525 O O . THR A 1 198 ? -8.601 3.795 5.882 1.00 98.88 198 THR A O 1
ATOM 1528 N N . PRO A 1 199 ? -10.453 3.529 7.109 1.00 98.62 199 PRO A N 1
ATOM 1529 C CA . PRO A 1 199 ? -9.711 3.471 8.369 1.00 98.62 199 PRO A CA 1
ATOM 1530 C C . PRO A 1 199 ? -8.712 2.306 8.433 1.00 98.62 199 PRO A C 1
ATOM 1532 O O . PRO A 1 199 ? -7.642 2.455 9.016 1.00 98.62 199 PRO A O 1
ATOM 1535 N N . LEU A 1 200 ? -9.045 1.164 7.816 1.00 98.75 200 LEU A N 1
ATOM 1536 C CA . LEU A 1 200 ? -8.156 0.004 7.743 1.00 98.75 200 LEU A CA 1
ATOM 1537 C C . LEU A 1 200 ? -6.943 0.295 6.859 1.00 98.75 200 LEU A C 1
ATOM 1539 O O . LEU A 1 200 ? -5.828 -0.001 7.266 1.00 98.75 200 LEU A O 1
ATOM 1543 N N . GLY A 1 201 ? -7.136 0.938 5.705 1.00 98.62 201 GLY A N 1
ATOM 1544 C CA . GLY A 1 201 ? -6.026 1.351 4.845 1.00 98.62 201 GLY A CA 1
ATOM 1545 C C . GLY A 1 201 ? -5.145 2.416 5.492 1.00 98.62 201 GLY A C 1
ATOM 1546 O O . GLY A 1 201 ? -3.927 2.297 5.464 1.00 98.62 201 GLY A O 1
ATOM 1547 N N . HIS A 1 202 ? -5.751 3.416 6.137 1.00 98.62 202 HIS A N 1
ATOM 1548 C CA . HIS A 1 202 ? -5.025 4.479 6.837 1.00 98.62 202 HIS A CA 1
ATOM 1549 C C . HIS A 1 202 ? -4.141 3.935 7.968 1.00 98.62 202 HIS A C 1
ATOM 1551 O O . HIS A 1 202 ? -3.043 4.429 8.195 1.00 98.62 202 HIS A O 1
ATOM 1557 N N . TRP A 1 203 ? -4.618 2.922 8.696 1.00 98.38 203 TRP A N 1
ATOM 1558 C CA . TRP A 1 203 ? -3.818 2.232 9.707 1.00 98.38 203 TRP A CA 1
ATOM 1559 C C . TRP A 1 203 ? -2.783 1.292 9.071 1.00 98.38 203 TRP A C 1
ATOM 1561 O O . TRP A 1 203 ? -1.626 1.261 9.482 1.00 98.38 203 TRP A O 1
ATOM 1571 N N . GLY A 1 204 ? -3.190 0.509 8.081 1.00 98.31 204 GLY A N 1
ATOM 1572 C CA . GLY A 1 204 ? -2.445 -0.669 7.675 1.00 98.31 204 GLY A CA 1
ATOM 1573 C C . GLY A 1 204 ? -1.456 -0.468 6.526 1.00 98.31 204 GLY A C 1
ATOM 1574 O O . GLY A 1 204 ? -0.433 -1.140 6.516 1.00 98.31 204 GLY A O 1
ATOM 1575 N N . LEU A 1 205 ? -1.699 0.439 5.572 1.00 98.62 205 LEU A N 1
ATOM 1576 C CA . LEU A 1 205 ? -0.803 0.602 4.414 1.00 98.62 205 LEU A CA 1
ATOM 1577 C C . LEU A 1 205 ? 0.628 1.020 4.808 1.00 98.62 205 LEU A C 1
ATOM 1579 O O . LEU A 1 205 ? 1.563 0.404 4.300 1.00 98.62 205 LEU A O 1
ATOM 1583 N N . PRO A 1 206 ? 0.843 1.964 5.750 1.00 98.50 206 PRO A N 1
ATOM 1584 C CA . PRO A 1 206 ? 2.195 2.270 6.225 1.00 98.50 206 PRO A CA 1
ATOM 1585 C C . PRO A 1 206 ? 2.888 1.067 6.887 1.00 98.50 206 PRO A C 1
ATOM 1587 O O . PRO A 1 206 ? 4.081 0.857 6.694 1.00 98.50 206 PRO A O 1
ATOM 1590 N N . ARG A 1 207 ? 2.139 0.235 7.625 1.00 98.31 207 ARG A N 1
ATOM 1591 C CA . ARG A 1 207 ? 2.659 -1.002 8.241 1.00 98.31 207 ARG A CA 1
ATOM 1592 C C . ARG A 1 207 ? 3.011 -2.053 7.194 1.00 98.31 207 ARG A C 1
ATOM 1594 O O . ARG A 1 207 ? 4.007 -2.748 7.343 1.00 98.31 207 ARG A O 1
ATOM 1601 N N . ALA A 1 208 ? 2.206 -2.153 6.140 1.00 98.44 208 ALA A N 1
ATOM 1602 C CA . ALA A 1 208 ? 2.419 -3.081 5.040 1.00 98.44 208 ALA A CA 1
ATOM 1603 C C . ALA A 1 208 ? 3.686 -2.748 4.245 1.00 98.44 208 ALA A C 1
ATOM 1605 O O . ALA A 1 208 ? 4.426 -3.664 3.904 1.00 98.44 208 ALA A O 1
ATOM 1606 N N . LEU A 1 209 ? 3.960 -1.460 4.005 1.00 98.38 209 LEU A N 1
ATOM 1607 C CA . LEU A 1 209 ? 5.232 -1.030 3.419 1.00 98.38 209 LEU A CA 1
ATOM 1608 C C . LEU A 1 209 ? 6.408 -1.304 4.352 1.00 98.38 209 LEU A C 1
ATOM 1610 O O . LEU A 1 209 ? 7.396 -1.875 3.913 1.00 98.38 209 LEU A O 1
ATOM 1614 N N . ALA A 1 210 ? 6.282 -0.970 5.641 1.00 97.81 210 ALA A N 1
ATOM 1615 C CA . ALA A 1 210 ? 7.356 -1.238 6.590 1.00 97.81 210 ALA A CA 1
ATOM 1616 C C . ALA A 1 210 ? 7.707 -2.733 6.651 1.00 97.81 210 ALA A C 1
ATOM 1618 O O . ALA A 1 210 ? 8.879 -3.084 6.615 1.00 97.81 210 ALA A O 1
ATOM 1619 N N . TRP A 1 211 ? 6.695 -3.607 6.668 1.00 97.25 211 TRP A N 1
ATOM 1620 C CA . TRP A 1 211 ? 6.894 -5.054 6.584 1.00 97.25 211 TRP A CA 1
ATOM 1621 C C . TRP A 1 211 ? 7.528 -5.492 5.258 1.00 97.25 211 TRP A C 1
ATOM 1623 O O . TRP A 1 211 ? 8.342 -6.409 5.254 1.00 97.25 211 TRP A O 1
ATOM 1633 N N . ALA A 1 212 ? 7.148 -4.869 4.140 1.00 97.25 212 ALA A N 1
ATOM 1634 C CA . ALA A 1 212 ? 7.684 -5.217 2.828 1.00 97.25 212 ALA A CA 1
ATOM 1635 C C . ALA A 1 212 ? 9.187 -4.909 2.686 1.00 97.25 212 ALA A C 1
ATOM 1637 O O . ALA A 1 212 ? 9.830 -5.476 1.810 1.00 97.25 212 ALA A O 1
ATOM 1638 N N . TRP A 1 213 ? 9.716 -4.044 3.552 1.00 97.06 213 TRP A N 1
ATOM 1639 C CA . TRP A 1 213 ? 11.125 -3.653 3.651 1.00 97.06 213 TRP A CA 1
ATOM 1640 C C . TRP A 1 213 ? 11.785 -4.224 4.915 1.00 97.06 213 TRP A C 1
ATOM 1642 O O . TRP A 1 213 ? 12.600 -3.565 5.557 1.00 97.06 213 TRP A O 1
ATOM 1652 N N . ASP A 1 214 ? 11.344 -5.415 5.341 1.00 94.94 214 ASP A N 1
ATOM 1653 C CA . ASP A 1 214 ? 11.866 -6.162 6.495 1.00 94.94 214 ASP A CA 1
ATOM 1654 C C . ASP A 1 214 ? 11.915 -5.375 7.825 1.00 94.94 214 ASP A C 1
ATOM 1656 O O . ASP A 1 214 ? 12.669 -5.697 8.748 1.00 94.94 214 ASP A O 1
ATOM 1660 N N . GLY A 1 215 ? 11.067 -4.353 7.958 1.00 94.94 215 GLY A N 1
ATOM 1661 C CA . GLY A 1 215 ? 10.974 -3.485 9.125 1.00 94.94 215 GLY A CA 1
ATOM 1662 C C . GLY A 1 215 ? 9.605 -3.502 9.804 1.00 94.94 215 GLY A C 1
ATOM 1663 O O . GLY A 1 215 ? 8.715 -4.306 9.521 1.00 94.94 215 GLY A O 1
ATOM 1664 N N . SER A 1 216 ? 9.427 -2.574 10.743 1.00 94.94 216 SER A N 1
ATOM 1665 C CA . SER A 1 216 ? 8.179 -2.395 11.490 1.00 94.94 216 SER A CA 1
ATOM 1666 C C . SER A 1 216 ? 7.903 -0.918 11.711 1.00 94.94 216 SER A C 1
ATOM 1668 O O . SER A 1 216 ? 8.779 -0.176 12.141 1.00 94.94 216 SER A O 1
ATOM 1670 N N . LEU A 1 217 ? 6.674 -0.467 11.471 1.00 94.62 217 LEU A N 1
ATOM 1671 C CA . LEU A 1 217 ? 6.302 0.919 11.769 1.00 94.62 217 LEU A CA 1
ATOM 1672 C C . LEU A 1 217 ? 6.233 1.193 13.284 1.00 94.62 217 LEU A C 1
ATOM 1674 O O . LEU A 1 217 ? 6.391 2.333 13.707 1.00 94.62 217 LEU A O 1
ATOM 1678 N N . ASP A 1 218 ? 5.960 0.158 14.083 1.00 90.94 218 ASP A N 1
ATOM 1679 C CA . ASP A 1 218 ? 5.585 0.285 15.498 1.00 90.94 218 ASP A CA 1
ATOM 1680 C C . ASP A 1 218 ? 6.718 -0.065 16.476 1.00 90.94 218 ASP A C 1
ATOM 1682 O O . ASP A 1 218 ? 6.588 0.173 17.677 1.00 90.94 218 ASP A O 1
ATOM 1686 N N . GLU A 1 219 ? 7.816 -0.631 15.979 1.00 76.19 219 GLU A N 1
ATOM 1687 C CA . GLU A 1 219 ? 9.013 -0.945 16.765 1.00 76.19 219 GLU A CA 1
ATOM 1688 C C . GLU A 1 219 ? 10.114 0.078 16.446 1.00 76.19 219 GLU A C 1
ATOM 1690 O O . GLU A 1 219 ? 10.258 0.464 15.286 1.00 76.19 219 GLU A O 1
ATOM 1695 N N . GLU A 1 220 ? 10.862 0.526 17.461 1.00 57.00 220 GLU A N 1
ATOM 1696 C CA . GLU A 1 220 ? 12.098 1.318 17.299 1.00 57.00 220 GLU A CA 1
ATOM 1697 C C . GLU A 1 220 ? 13.317 0.402 17.163 1.00 57.00 220 GLU A C 1
ATOM 1699 O O . GLU A 1 220 ? 13.496 -0.476 18.044 1.00 57.00 220 GLU A O 1
#

Secondary structure (DSSP, 8-state):
--------PPPPTTS-TTSGGGTT--HHHHHHHHHHHHHHHHHHHHHH-TTTTTPPP-HHHHHHHHHHHHHTTTSTTHHHHHHHTT-TT---SSHHHHHHHHHHHHHH--S---S-HHHHHHHHT--HHHHHHHHHHHHHH-TT-B--HHHHHHHHHT-TTS-S---GGGHHHHHHHHHHHHHHHHHTTSB-TTSBB-HHHHHHHHHHHHHHTT--SS--

Radius of gyration: 21.68 Å; chains: 1; bounding box: 56×44×77 Å